Protein AF-A0AAU9WXF8-F1 (afdb_monomer_lite)

Foldseek 3Di:
DDPLPAAEEAEEEECPDDCPVVVVVVVQVVVVVQDDPRHYDYDPPPRYHYDDPVCLVVVLVVVVVQQVDPRYAYEYADDQPDQPCSDPVPQPVSLVRYHYDYDDPDDHPNCVVSDPPPVPCPLCRLPAAAAAEAEEFADPDPCSLVLVVLQLVLLQVPVNRRYDRHDPVRYDHPVVDDLVVVVVVQVVQVVDPRYAYEYEAELDPPPVRGDQQCSQADPVSDHDLRYAYEYADLHDPPNCPVPNHQYLHQHDSVPDDHNCSSDDDRSVVVVCSSSVND

Organism: NCBI:txid46732

Radius of gyration: 24.58 Å; chains: 1; bounding box: 53×33×71 Å

pLDDT: mean 72.05, std 13.89, range [27.05, 90.94]

Structure (mmCIF, N/CA/C/O backbone):
data_AF-A0AAU9WXF8-F1
#
_entry.id   AF-A0AAU9WXF8-F1
#
loop_
_atom_site.group_PDB
_atom_site.id
_atom_site.type_symbol
_atom_site.label_atom_id
_atom_site.label_alt_id
_atom_site.label_comp_id
_atom_site.label_asym_id
_atom_site.label_entity_id
_atom_site.label_seq_id
_atom_site.pdbx_PDB_ins_code
_atom_site.Cartn_x
_atom_site.Cartn_y
_atom_site.Cartn_z
_atom_site.occupancy
_atom_site.B_iso_or_equiv
_atom_site.auth_seq_id
_atom_site.auth_comp_id
_atom_site.auth_asym_id
_atom_site.auth_atom_id
_atom_site.pdbx_PDB_model_num
ATOM 1 N N . MET A 1 1 ? 13.458 17.485 16.201 1.00 27.05 1 MET A N 1
ATOM 2 C CA . MET A 1 1 ? 13.293 16.183 16.876 1.00 27.05 1 MET A CA 1
ATOM 3 C C . MET A 1 1 ? 11.916 16.184 17.513 1.00 27.05 1 MET A C 1
ATOM 5 O O . MET A 1 1 ? 11.712 16.922 18.465 1.00 27.05 1 MET A O 1
ATOM 9 N N . ALA A 1 2 ? 10.939 15.497 16.921 1.00 28.78 2 ALA A N 1
ATOM 10 C CA . ALA A 1 2 ? 9.640 15.324 17.562 1.00 28.78 2 ALA A CA 1
ATOM 11 C C . ALA A 1 2 ? 9.777 14.138 18.521 1.00 28.78 2 ALA A C 1
ATOM 13 O O . ALA A 1 2 ? 10.151 13.053 18.085 1.00 28.78 2 ALA A O 1
ATOM 14 N N . ASN A 1 3 ? 9.545 14.355 19.815 1.00 32.62 3 ASN A N 1
ATOM 15 C CA . ASN A 1 3 ? 9.405 13.261 20.769 1.00 32.62 3 ASN A CA 1
ATOM 16 C C . ASN A 1 3 ? 8.232 12.389 20.300 1.00 32.62 3 ASN A C 1
ATOM 18 O O . ASN A 1 3 ? 7.080 12.797 20.432 1.00 32.62 3 ASN A O 1
ATOM 22 N N . ASN A 1 4 ? 8.513 11.210 19.740 1.00 44.19 4 ASN A N 1
ATOM 23 C CA . ASN A 1 4 ? 7.513 10.162 19.544 1.00 44.19 4 ASN A CA 1
ATOM 24 C C . ASN A 1 4 ? 7.151 9.608 20.926 1.00 44.19 4 ASN A C 1
ATOM 26 O O . ASN A 1 4 ? 7.648 8.577 21.368 1.00 44.19 4 ASN A O 1
ATOM 30 N N . THR A 1 5 ? 6.340 10.348 21.676 1.00 57.00 5 THR A N 1
ATOM 31 C CA . THR A 1 5 ? 5.855 9.892 22.973 1.00 57.00 5 THR A CA 1
ATOM 32 C C . THR A 1 5 ? 4.750 8.868 22.754 1.00 57.00 5 THR A C 1
ATOM 34 O O . THR A 1 5 ? 3.620 9.215 22.414 1.00 57.00 5 THR A O 1
ATOM 37 N N . VAL A 1 6 ? 5.109 7.596 22.943 1.00 62.34 6 VAL A N 1
ATOM 38 C CA . VAL A 1 6 ? 4.209 6.436 22.932 1.00 62.34 6 VAL A CA 1
ATOM 39 C C . VAL A 1 6 ? 2.960 6.736 23.764 1.00 62.34 6 VAL A C 1
ATOM 41 O O . VAL A 1 6 ? 3.073 7.058 24.951 1.00 62.34 6 VAL A O 1
ATOM 44 N N . LYS A 1 7 ? 1.766 6.609 23.173 1.00 68.31 7 LYS A N 1
ATOM 45 C CA . LYS A 1 7 ? 0.516 6.722 23.933 1.00 68.31 7 LYS A CA 1
ATOM 46 C C . LYS A 1 7 ? 0.236 5.430 24.695 1.00 68.31 7 LYS A C 1
ATOM 48 O O . LYS A 1 7 ? 0.304 4.348 24.112 1.00 68.31 7 LYS A O 1
ATOM 53 N N . ARG A 1 8 ? -0.102 5.523 25.980 1.00 72.38 8 ARG A N 1
ATOM 54 C CA . ARG A 1 8 ? -0.539 4.365 26.782 1.00 72.38 8 ARG A CA 1
ATOM 55 C C . ARG A 1 8 ? -2.055 4.324 26.845 1.00 72.38 8 ARG A C 1
ATOM 57 O O . ARG A 1 8 ? -2.684 5.370 27.001 1.00 72.38 8 ARG A O 1
ATOM 64 N N . VAL A 1 9 ? -2.632 3.137 26.713 1.00 74.62 9 VAL A N 1
ATOM 65 C CA . VAL A 1 9 ? -4.085 2.958 26.617 1.00 74.62 9 VAL A CA 1
ATOM 66 C C . VAL A 1 9 ? -4.581 2.160 27.799 1.00 74.62 9 VAL A C 1
ATOM 68 O O . VAL A 1 9 ? -4.144 1.032 27.964 1.00 74.62 9 VAL A O 1
ATOM 71 N N . LEU A 1 10 ? -5.524 2.728 28.546 1.00 75.94 10 LEU A N 1
ATOM 72 C CA . LEU A 1 10 ? -6.334 2.008 29.523 1.00 75.94 10 LEU A CA 1
ATOM 73 C C . LEU A 1 10 ? -7.661 1.608 28.869 1.00 75.94 10 LEU A C 1
ATOM 75 O O . LEU A 1 10 ? -8.323 2.472 28.293 1.00 75.94 10 LEU A O 1
ATOM 79 N N . ILE A 1 11 ? -8.063 0.345 28.953 1.00 77.56 11 ILE A N 1
ATOM 80 C CA . ILE A 1 11 ? -9.326 -0.159 28.404 1.00 77.56 11 ILE A CA 1
ATOM 81 C C . ILE A 1 11 ? -10.288 -0.428 29.555 1.00 77.56 11 ILE A C 1
ATOM 83 O O . ILE A 1 11 ? -10.024 -1.271 30.403 1.00 77.56 11 ILE A O 1
ATOM 87 N N . LEU A 1 12 ? -11.416 0.278 29.574 1.00 76.69 12 LEU A N 1
ATOM 88 C CA . LEU A 1 12 ? -12.504 0.048 30.521 1.00 76.69 12 LEU A CA 1
ATOM 89 C C . LEU A 1 12 ? -13.638 -0.677 29.809 1.00 76.69 12 LEU A C 1
ATOM 91 O O . LEU A 1 12 ? -14.182 -0.137 28.849 1.00 76.69 12 LEU A O 1
ATOM 95 N N . TYR A 1 13 ? -14.043 -1.846 30.288 1.00 76.94 13 TYR A N 1
ATOM 96 C CA . TYR A 1 13 ? -15.141 -2.606 29.689 1.00 76.94 13 TYR A CA 1
ATOM 97 C C . TYR A 1 13 ? -16.110 -3.113 30.749 1.00 76.94 13 TYR A C 1
ATOM 99 O O . TYR A 1 13 ? -15.749 -3.233 31.909 1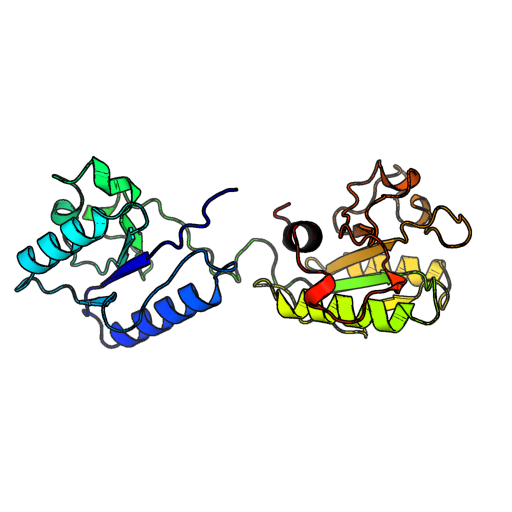.00 76.94 13 TYR A O 1
ATOM 107 N N . ASN A 1 14 ? -17.351 -3.413 30.370 1.00 72.44 14 ASN A N 1
ATOM 108 C CA . ASN A 1 14 ? -18.322 -4.015 31.283 1.00 72.44 14 ASN A CA 1
ATOM 109 C C . ASN A 1 14 ? -18.692 -5.427 30.788 1.00 72.44 14 ASN A C 1
ATOM 111 O O . ASN A 1 14 ? -19.129 -5.544 29.640 1.00 72.44 14 ASN A O 1
ATOM 115 N N . PRO A 1 15 ? -18.556 -6.466 31.634 1.00 63.94 15 PRO A N 1
ATOM 116 C CA . PRO A 1 15 ? -18.496 -7.894 31.272 1.00 63.94 15 PRO A CA 1
ATOM 117 C C . PRO A 1 15 ? -19.822 -8.526 30.794 1.00 63.94 15 PRO A C 1
ATOM 119 O O . PRO A 1 15 ? -19.926 -9.744 30.693 1.00 63.94 15 PRO A O 1
ATOM 122 N N . LYS A 1 16 ? -20.881 -7.740 30.573 1.00 58.53 16 LYS A N 1
ATOM 123 C CA . LYS A 1 16 ? -22.277 -8.223 30.529 1.00 58.53 16 LYS A CA 1
ATOM 124 C C . LYS A 1 16 ? -22.778 -8.864 29.218 1.00 58.53 16 LYS A C 1
ATOM 126 O O . LYS A 1 16 ? -23.993 -8.914 29.009 1.00 58.53 16 LYS A O 1
ATOM 131 N N . PRO A 1 17 ? -21.920 -9.360 28.321 1.00 54.25 17 PRO A N 1
ATOM 132 C CA . PRO A 1 17 ? -22.210 -10.722 27.833 1.00 54.25 17 PRO A CA 1
ATOM 133 C C . PRO A 1 17 ? -21.123 -11.769 28.129 1.00 54.25 17 PRO A C 1
ATOM 135 O O . PRO A 1 17 ? -19.933 -11.457 28.210 1.00 54.25 17 PRO A O 1
ATOM 138 N N . GLU A 1 18 ? -21.546 -13.040 28.202 1.00 54.66 18 GLU A N 1
ATOM 139 C CA . GLU A 1 18 ? -20.664 -14.195 27.977 1.00 54.66 18 GLU A CA 1
ATOM 140 C C . GLU A 1 18 ? -19.826 -13.887 26.721 1.00 54.66 18 GLU A C 1
ATOM 142 O O . GLU A 1 18 ? -20.383 -13.426 25.724 1.00 54.66 18 GLU A O 1
ATOM 147 N N . HIS A 1 19 ? -18.501 -14.041 26.791 1.00 58.62 19 HIS A N 1
ATOM 148 C CA . HIS A 1 19 ? -17.513 -13.642 25.765 1.00 58.62 19 HIS A CA 1
ATOM 149 C C . HIS A 1 19 ? -17.016 -12.185 25.773 1.00 58.62 19 HIS A C 1
ATOM 151 O O . HIS A 1 19 ? -16.263 -11.809 24.877 1.00 58.62 19 HIS A O 1
ATOM 157 N N . THR A 1 20 ? -17.351 -11.343 26.761 1.00 63.53 20 THR A N 1
ATOM 158 C CA . THR A 1 20 ? -16.785 -9.975 26.789 1.00 63.53 20 THR A CA 1
ATOM 159 C C . THR A 1 20 ? -15.264 -9.973 26.945 1.00 63.53 20 THR A C 1
ATOM 161 O O . THR A 1 20 ? -14.608 -9.193 26.264 1.00 63.53 20 THR A O 1
ATOM 164 N N . SER A 1 21 ? -14.702 -10.860 27.776 1.00 64.19 21 SER A N 1
ATOM 165 C CA . SER A 1 21 ? -13.242 -11.000 27.911 1.00 64.19 21 SER A CA 1
ATOM 166 C C . SER A 1 21 ? -12.604 -11.345 26.566 1.00 64.19 21 SER A C 1
ATOM 168 O O . SER A 1 21 ? -11.741 -10.608 26.106 1.00 64.19 21 SER A O 1
ATOM 170 N N . ASP A 1 22 ? -13.133 -12.359 25.869 1.00 66.50 22 ASP A N 1
ATOM 171 C CA . ASP A 1 22 ? -12.644 -12.760 24.546 1.00 66.50 22 ASP A CA 1
ATOM 172 C C . ASP A 1 22 ? -12.699 -11.590 23.550 1.00 66.50 22 ASP A C 1
ATOM 174 O O . ASP A 1 22 ? -11.755 -11.356 22.801 1.00 66.50 22 ASP A O 1
ATOM 178 N N . ILE A 1 23 ? -13.790 -10.815 23.532 1.00 68.19 23 ILE A N 1
ATOM 179 C CA . ILE A 1 23 ? -13.933 -9.649 22.644 1.00 68.19 23 ILE A CA 1
ATOM 180 C C . ILE A 1 23 ? -12.882 -8.579 22.958 1.00 68.19 23 ILE A C 1
ATOM 182 O O . ILE A 1 23 ? -12.342 -7.967 22.034 1.00 68.19 23 ILE A O 1
ATOM 186 N N . ILE A 1 24 ? -12.603 -8.338 24.239 1.00 72.94 24 ILE A N 1
ATOM 187 C CA . ILE A 1 24 ? -11.599 -7.367 24.675 1.00 72.94 24 ILE A CA 1
ATOM 188 C C . ILE A 1 24 ? -10.195 -7.848 24.322 1.00 72.94 24 ILE A C 1
ATOM 190 O O . ILE A 1 24 ? -9.431 -7.054 23.781 1.00 72.94 24 ILE A O 1
ATOM 194 N N . ASP A 1 25 ? -9.889 -9.131 24.499 1.00 70.00 25 ASP A N 1
ATOM 195 C CA . ASP A 1 25 ? -8.603 -9.717 24.111 1.00 70.00 25 ASP A CA 1
ATOM 196 C C . ASP A 1 25 ? -8.369 -9.581 22.600 1.00 70.00 25 ASP A C 1
ATOM 198 O O . ASP A 1 25 ? -7.362 -9.017 22.167 1.00 70.00 25 ASP A O 1
ATOM 202 N N . HIS A 1 26 ? -9.357 -9.949 21.778 1.00 70.31 26 HIS A N 1
ATOM 203 C CA . HIS A 1 26 ? -9.281 -9.768 20.325 1.00 70.31 26 HIS A CA 1
ATOM 204 C C . HIS A 1 26 ? -9.183 -8.287 19.921 1.00 70.31 26 HIS A C 1
ATOM 206 O O . HIS A 1 26 ? -8.539 -7.948 18.924 1.00 70.31 26 HIS A O 1
ATOM 212 N N . PHE A 1 27 ? -9.822 -7.380 20.665 1.00 72.69 27 PHE A N 1
ATOM 213 C CA . PHE A 1 27 ? -9.716 -5.941 20.431 1.00 72.69 27 PHE A CA 1
ATOM 214 C C . PHE A 1 27 ? -8.323 -5.406 20.788 1.00 72.69 27 PHE A C 1
ATOM 216 O O . PHE A 1 27 ? -7.763 -4.618 20.021 1.00 72.69 27 PHE A O 1
ATOM 223 N N . CYS A 1 28 ? -7.740 -5.856 21.898 1.00 71.69 28 CYS A N 1
ATOM 224 C CA . CYS A 1 28 ? -6.363 -5.568 22.291 1.00 71.69 28 CYS A CA 1
ATOM 225 C C . CYS A 1 28 ? -5.378 -6.063 21.231 1.00 71.69 28 CYS A C 1
ATOM 227 O O . CYS A 1 28 ? -4.514 -5.298 20.797 1.00 71.69 28 CYS A O 1
ATOM 229 N N . ASP A 1 29 ? -5.550 -7.293 20.748 1.00 69.75 29 ASP A N 1
ATOM 230 C CA . ASP A 1 29 ? -4.749 -7.867 19.667 1.00 69.75 29 ASP A CA 1
ATOM 231 C C . ASP A 1 29 ? -4.881 -7.061 18.376 1.00 69.75 29 ASP A C 1
ATOM 233 O O . ASP A 1 29 ? -3.877 -6.732 17.744 1.00 69.75 29 ASP A O 1
ATOM 237 N N . ALA A 1 30 ? -6.097 -6.652 18.009 1.00 68.44 30 ALA A N 1
ATOM 238 C CA . ALA A 1 30 ? -6.329 -5.811 16.839 1.00 68.44 30 ALA A CA 1
ATOM 239 C C . ALA A 1 30 ? -5.680 -4.424 16.981 1.00 68.44 30 ALA A C 1
ATOM 241 O O . ALA A 1 30 ? -5.069 -3.930 16.031 1.00 68.44 30 ALA A O 1
ATOM 242 N N . LEU A 1 31 ? -5.765 -3.799 18.161 1.00 68.88 31 LEU A N 1
ATOM 243 C CA . LEU A 1 31 ? -5.077 -2.540 18.458 1.00 68.88 31 LEU A CA 1
ATOM 244 C C . LEU A 1 31 ? -3.557 -2.700 18.432 1.00 68.88 31 LEU A C 1
ATOM 246 O O . LEU A 1 31 ? -2.863 -1.775 18.016 1.00 68.88 31 LEU A O 1
ATOM 250 N N . ASN A 1 32 ? -3.042 -3.851 18.865 1.00 65.69 32 ASN A N 1
ATOM 251 C CA . ASN A 1 32 ? -1.626 -4.201 18.829 1.00 65.69 32 ASN A CA 1
ATOM 252 C C . ASN A 1 32 ? -1.122 -4.470 17.406 1.00 65.69 32 ASN A C 1
ATOM 254 O O . ASN A 1 32 ? -0.039 -4.001 17.060 1.00 65.69 32 ASN A O 1
ATOM 258 N N . ALA A 1 33 ? -1.925 -5.129 16.572 1.00 62.44 33 ALA A N 1
ATOM 259 C CA . ALA A 1 33 ? -1.610 -5.448 15.183 1.00 62.44 33 ALA A CA 1
ATOM 260 C C . ALA A 1 33 ? -1.749 -4.246 14.232 1.00 62.44 33 ALA A C 1
ATOM 262 O O . ALA A 1 33 ? -1.031 -4.155 13.242 1.00 62.44 33 ALA A O 1
ATOM 263 N N . ALA A 1 34 ? -2.652 -3.302 14.516 1.00 58.38 34 ALA A N 1
ATOM 264 C CA . ALA A 1 34 ? -2.919 -2.146 13.653 1.00 58.38 34 ALA A CA 1
ATOM 265 C C . ALA A 1 34 ? -1.916 -0.983 13.812 1.00 58.38 34 ALA A C 1
ATOM 267 O O . ALA A 1 34 ? -2.136 0.095 13.251 1.00 58.38 34 ALA A O 1
ATOM 268 N N . LYS A 1 35 ? -0.844 -1.153 14.593 1.00 58.66 35 LYS A N 1
ATOM 269 C CA . LYS A 1 35 ? 0.0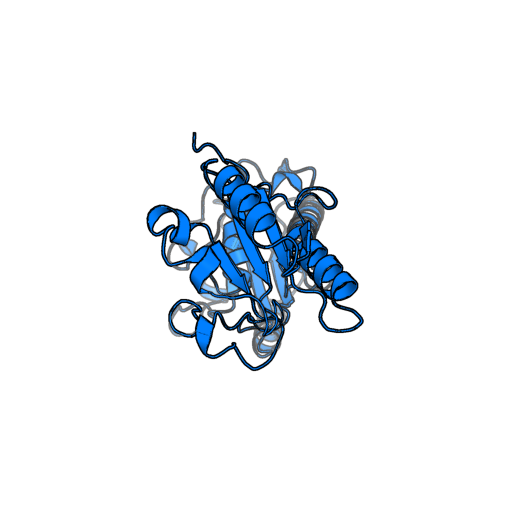75 -0.062 14.944 1.00 58.66 35 LYS A CA 1
ATOM 270 C C . LYS A 1 35 ? 1.002 0.308 13.779 1.00 58.66 35 LYS A C 1
ATOM 272 O O . LYS A 1 35 ? 1.774 -0.541 13.344 1.00 58.66 35 LYS A O 1
ATOM 277 N N . PRO A 1 36 ? 1.055 1.584 13.354 1.00 45.25 36 PRO A N 1
ATOM 278 C CA . PRO A 1 36 ? 2.304 2.144 12.855 1.00 45.25 36 PRO A CA 1
ATOM 279 C C . PRO A 1 36 ? 3.297 2.212 14.029 1.00 45.25 36 PRO A C 1
ATOM 281 O O . PRO A 1 36 ? 2.890 2.524 15.154 1.00 45.25 36 PRO A O 1
ATOM 284 N N . TYR A 1 37 ? 4.565 1.873 13.779 1.00 40.78 37 TYR A N 1
ATOM 285 C CA . TYR A 1 37 ? 5.639 1.755 14.777 1.00 40.78 37 TYR A CA 1
ATOM 286 C C . TYR A 1 37 ? 5.522 2.762 15.948 1.00 40.78 37 TYR A C 1
ATOM 288 O O . TYR A 1 37 ? 5.353 3.964 15.750 1.00 40.78 37 TYR A O 1
ATOM 296 N N . GLU A 1 38 ? 5.592 2.239 17.181 1.00 48.06 38 GLU A N 1
ATOM 297 C CA . GLU A 1 38 ? 5.743 2.975 18.456 1.00 48.06 38 GLU A CA 1
ATOM 298 C C . GLU A 1 38 ? 4.638 3.974 18.869 1.00 48.06 38 GLU A C 1
ATOM 300 O O . GLU A 1 38 ? 4.772 4.664 19.877 1.00 48.06 38 GLU A O 1
ATOM 305 N N . CYS A 1 39 ? 3.497 4.044 18.180 1.00 51.28 39 CYS A N 1
ATOM 306 C CA . CYS A 1 39 ? 2.498 5.081 18.486 1.00 51.28 39 CYS A CA 1
ATOM 307 C C . CYS A 1 39 ? 1.627 4.792 19.725 1.00 51.28 39 CYS A C 1
ATOM 309 O O . CYS A 1 39 ? 1.154 5.724 20.381 1.00 51.28 39 CYS A O 1
ATOM 311 N N . VAL A 1 40 ? 1.377 3.515 20.042 1.00 56.34 40 VAL A N 1
ATOM 312 C CA . VAL A 1 40 ? 0.422 3.094 21.082 1.00 56.34 40 VAL A CA 1
ATOM 313 C C . VAL A 1 40 ? 0.926 1.824 21.788 1.00 56.34 40 VAL A C 1
ATOM 315 O O . VAL A 1 40 ? 1.387 0.901 21.122 1.00 56.34 40 VAL A O 1
ATOM 318 N N . LYS A 1 41 ? 0.824 1.718 23.118 1.00 59.66 41 LYS A N 1
ATOM 319 C CA . LYS A 1 41 ? 1.059 0.471 23.877 1.00 59.66 41 LYS A CA 1
ATOM 320 C C . LYS A 1 41 ? -0.173 0.144 24.726 1.00 59.66 41 LYS A C 1
ATOM 322 O O . LYS A 1 41 ? -0.598 0.976 25.521 1.00 59.66 41 LYS A O 1
ATOM 327 N N . VAL A 1 42 ? -0.717 -1.056 24.525 1.00 60.47 42 VAL A N 1
ATOM 328 C CA . VAL A 1 42 ? -1.726 -1.686 25.387 1.00 60.47 42 VAL A CA 1
ATOM 329 C C . VAL A 1 42 ? -0.962 -2.766 26.153 1.00 60.47 42 VAL A C 1
ATOM 331 O O . VAL A 1 42 ? -0.414 -3.664 25.510 1.00 60.47 42 VAL A O 1
ATOM 334 N N . SER A 1 43 ? -0.788 -2.623 27.470 1.00 56.97 43 SER A N 1
ATOM 335 C CA . SER A 1 43 ? -0.179 -3.672 28.299 1.00 56.97 43 SER A CA 1
ATOM 336 C C . SER A 1 43 ? -1.286 -4.606 28.802 1.00 56.97 43 SER A C 1
ATOM 338 O O . SER A 1 43 ? -2.279 -4.100 29.316 1.00 56.97 43 SER A O 1
ATOM 340 N N . PRO A 1 44 ? -1.159 -5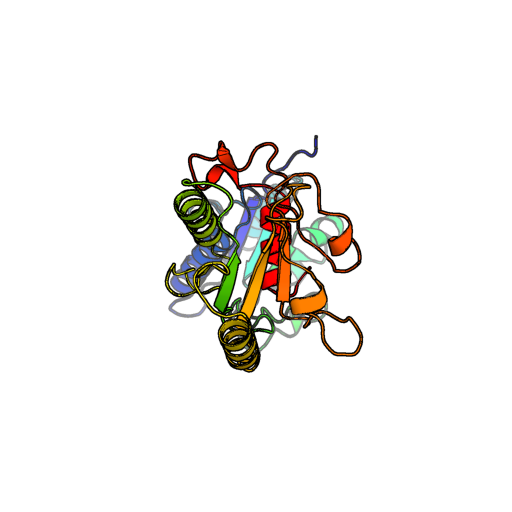.934 28.649 1.00 52.91 44 PRO A N 1
ATOM 341 C CA . PRO A 1 44 ? -2.299 -6.841 28.799 1.00 52.91 44 PRO A CA 1
ATOM 342 C C . PRO A 1 44 ? -2.856 -6.971 30.228 1.00 52.91 44 PRO A C 1
ATOM 344 O O . PRO A 1 44 ? -4.051 -7.200 30.358 1.00 52.91 44 PRO A O 1
ATOM 347 N N . ASP A 1 45 ? -2.063 -6.746 31.282 1.00 54.31 45 ASP A N 1
ATOM 348 C CA . ASP A 1 45 ? -2.498 -7.136 32.638 1.00 54.31 45 ASP A CA 1
ATOM 349 C C . ASP A 1 45 ? -2.906 -5.964 33.555 1.00 54.31 45 ASP A C 1
ATOM 351 O O . ASP A 1 45 ? -3.865 -6.076 34.314 1.00 54.31 45 ASP A O 1
ATOM 355 N N . ASP A 1 46 ? -2.235 -4.809 33.467 1.00 59.31 46 ASP A N 1
ATOM 356 C CA . ASP A 1 46 ? -2.502 -3.652 34.347 1.00 59.31 46 ASP A CA 1
ATOM 357 C C . ASP A 1 46 ? -3.353 -2.555 33.691 1.00 59.31 46 ASP A C 1
ATOM 359 O O . ASP A 1 46 ? -3.860 -1.662 34.380 1.00 59.31 46 ASP A O 1
ATOM 363 N N . ASP A 1 47 ? -3.516 -2.600 32.366 1.00 71.31 47 ASP A N 1
ATOM 364 C CA . ASP A 1 47 ? -4.175 -1.531 31.616 1.00 71.31 47 ASP A CA 1
ATOM 365 C C . ASP A 1 47 ? -5.605 -1.895 31.173 1.00 71.31 47 ASP A C 1
ATOM 367 O O . ASP A 1 47 ? -6.269 -1.102 30.504 1.00 71.31 47 ASP A O 1
ATOM 371 N N . ILE A 1 48 ? -6.110 -3.068 31.559 1.00 74.56 48 ILE A N 1
ATOM 372 C CA . ILE A 1 48 ? -7.485 -3.502 31.298 1.00 74.56 48 ILE A CA 1
ATOM 373 C C . ILE A 1 48 ? -8.252 -3.500 32.624 1.00 74.56 48 ILE A C 1
ATOM 375 O O . ILE A 1 48 ? -7.837 -4.110 33.605 1.00 74.56 48 ILE A O 1
ATOM 379 N N . VAL A 1 49 ? -9.369 -2.777 32.669 1.00 78.56 49 VAL A N 1
ATOM 380 C CA . VAL A 1 49 ? -10.188 -2.602 33.871 1.00 78.56 49 VAL A CA 1
ATOM 381 C C . VAL A 1 49 ? -11.611 -3.052 33.582 1.00 78.56 49 VAL A C 1
ATOM 383 O O . VAL A 1 49 ? -12.269 -2.560 32.663 1.00 78.56 49 VAL A O 1
ATOM 386 N N . GLU A 1 50 ? -12.093 -3.975 34.403 1.00 79.56 50 GLU A N 1
ATOM 387 C CA . GLU A 1 50 ? -13.486 -4.393 34.402 1.00 79.56 50 GLU A CA 1
ATOM 388 C C . GLU A 1 50 ? -14.329 -3.385 35.194 1.00 79.56 50 GLU A C 1
ATOM 390 O O . GLU A 1 50 ? -14.012 -3.015 36.323 1.00 79.56 50 GLU A O 1
ATOM 395 N N . PHE A 1 51 ? -15.411 -2.906 34.590 1.00 78.12 51 PHE A N 1
ATOM 396 C CA . PHE A 1 51 ? -16.343 -2.000 35.234 1.00 78.12 51 PHE A CA 1
ATOM 397 C C . PHE A 1 51 ? -17.328 -2.774 36.106 1.00 78.12 51 PHE A C 1
ATOM 399 O O . PHE A 1 51 ? -18.211 -3.474 35.601 1.00 78.12 51 PHE A O 1
ATOM 406 N N . SER A 1 52 ? -17.231 -2.542 37.412 1.00 78.69 52 SER A N 1
ATOM 407 C CA . SER A 1 52 ? -18.175 -3.009 38.420 1.00 78.69 52 SER A CA 1
ATOM 408 C C . SER A 1 52 ? -18.830 -1.815 39.113 1.00 78.69 52 SER A C 1
ATOM 410 O O . SER A 1 52 ? -18.140 -0.908 39.575 1.00 78.69 52 SER A O 1
ATOM 412 N N . GLU A 1 53 ? -20.162 -1.821 39.237 1.00 78.06 53 GLU A N 1
ATOM 413 C CA . GLU A 1 53 ? -20.888 -0.791 40.006 1.00 78.06 53 GLU A CA 1
ATOM 414 C C . GLU A 1 53 ? -20.420 -0.739 41.469 1.00 78.06 53 GLU A C 1
ATOM 416 O O . GLU A 1 53 ? -20.390 0.333 42.069 1.00 78.06 53 GLU A O 1
ATOM 421 N N . ASN A 1 54 ? -19.984 -1.874 42.027 1.00 82.44 54 ASN A N 1
ATOM 422 C CA . ASN A 1 54 ? -19.487 -1.952 43.401 1.00 82.44 54 ASN A CA 1
ATOM 423 C C . ASN A 1 54 ? -18.134 -1.242 43.583 1.00 82.44 54 ASN A C 1
ATOM 425 O O . ASN A 1 54 ? -17.814 -0.813 44.686 1.00 82.44 54 ASN A O 1
ATOM 429 N N . GLU A 1 55 ? -17.351 -1.100 42.510 1.00 81.94 55 GLU A N 1
ATOM 430 C CA . GLU A 1 55 ? -16.013 -0.488 42.522 1.00 81.94 55 GLU A CA 1
ATOM 431 C C . GLU A 1 55 ? -15.979 0.845 41.762 1.00 81.94 55 GLU A C 1
ATOM 433 O O . GLU A 1 55 ? -14.913 1.390 41.472 1.00 81.94 55 GLU A O 1
ATOM 438 N N . ARG A 1 56 ? -17.155 1.398 41.449 1.00 79.44 56 ARG A N 1
ATOM 439 C CA . ARG A 1 56 ? -17.332 2.561 40.577 1.00 79.44 56 ARG A CA 1
ATOM 440 C C . ARG A 1 56 ? -16.467 3.759 40.967 1.00 79.44 56 ARG A C 1
ATOM 442 O O . ARG A 1 56 ? -15.835 4.347 40.096 1.00 79.44 56 ARG A O 1
ATOM 449 N N . GLU A 1 57 ? -16.395 4.105 42.251 1.00 81.56 57 GLU A N 1
ATOM 450 C CA . GLU A 1 57 ? -15.576 5.233 42.731 1.00 81.56 57 GLU A CA 1
ATOM 451 C C . GLU A 1 57 ? -14.066 4.938 42.688 1.00 81.56 57 GLU A C 1
ATOM 453 O O . GLU A 1 57 ? -13.278 5.801 42.305 1.00 81.56 57 GLU A O 1
ATOM 458 N N . ALA A 1 58 ? -13.645 3.701 42.966 1.00 82.81 58 ALA A N 1
ATOM 459 C CA . ALA A 1 58 ? -12.238 3.307 42.861 1.00 82.81 58 ALA A CA 1
ATOM 460 C C . ALA A 1 58 ? -11.754 3.311 41.400 1.00 82.81 58 ALA A C 1
ATOM 462 O O . ALA A 1 58 ? -10.664 3.798 41.088 1.00 82.81 58 ALA A O 1
ATOM 463 N N . ILE A 1 59 ? -12.594 2.825 40.481 1.00 81.19 59 ILE A N 1
ATOM 464 C CA . ILE A 1 59 ? -12.355 2.886 39.035 1.00 81.19 59 ILE A CA 1
ATOM 465 C C . ILE A 1 59 ? -12.283 4.342 38.578 1.00 81.19 59 ILE A C 1
ATOM 467 O O . ILE A 1 59 ? -11.420 4.685 37.761 1.00 81.19 59 ILE A O 1
ATOM 471 N N . LYS A 1 60 ? -13.145 5.206 39.137 1.00 78.31 60 LYS A N 1
ATOM 472 C CA . LYS A 1 60 ? -13.108 6.640 38.864 1.00 78.31 60 LYS A CA 1
ATOM 473 C C . LYS A 1 60 ? -11.757 7.248 39.217 1.00 78.31 60 LYS A C 1
ATOM 475 O O . LYS A 1 60 ? -11.065 7.785 38.357 1.00 78.31 60 LYS A O 1
ATOM 480 N N . GLU A 1 61 ? -11.334 7.103 40.465 1.00 81.62 61 GLU A N 1
ATOM 481 C CA . GLU A 1 61 ? -10.051 7.641 40.918 1.00 81.62 61 GLU A CA 1
ATOM 482 C C . GLU A 1 61 ? -8.862 7.101 40.115 1.00 81.62 61 GLU A C 1
ATOM 484 O O . GLU A 1 61 ? -7.939 7.854 39.785 1.00 81.62 61 GLU A O 1
ATOM 489 N N . ARG A 1 62 ? -8.885 5.810 39.760 1.00 81.19 62 ARG A N 1
ATOM 490 C CA . ARG A 1 62 ? -7.837 5.181 38.948 1.00 81.19 62 ARG A CA 1
ATOM 491 C C . ARG A 1 62 ? -7.709 5.844 37.579 1.00 81.19 62 ARG A C 1
ATOM 493 O O . ARG A 1 62 ? -6.586 6.127 37.161 1.00 81.19 62 ARG A O 1
ATOM 500 N N . PHE A 1 63 ? -8.816 6.121 36.886 1.00 78.06 63 PHE A N 1
ATOM 501 C CA . PHE A 1 63 ? -8.732 6.762 35.571 1.00 78.06 63 PHE A CA 1
ATOM 502 C C . PHE A 1 63 ? -8.272 8.217 35.677 1.00 78.06 63 PHE A C 1
ATOM 504 O O . PHE A 1 63 ? -7.531 8.674 34.808 1.00 78.06 63 PHE A O 1
ATOM 511 N N . VAL A 1 64 ? -8.686 8.947 36.721 1.00 78.69 64 VAL A N 1
ATOM 512 C CA . VAL A 1 64 ? -8.270 10.345 36.904 1.00 78.69 64 VAL A CA 1
ATOM 513 C C . VAL A 1 64 ? -6.756 10.403 37.048 1.00 78.69 64 VAL A C 1
ATOM 515 O O . VAL A 1 64 ? -6.099 11.093 36.270 1.00 78.69 64 VAL A O 1
ATOM 518 N N . LYS A 1 65 ? -6.198 9.574 37.939 1.00 81.81 65 LYS A N 1
ATOM 519 C CA . LYS A 1 65 ? -4.745 9.425 38.114 1.00 81.81 65 LYS A CA 1
ATOM 520 C C . LYS A 1 65 ? -4.049 8.978 36.828 1.00 81.81 65 LYS A C 1
ATOM 522 O O . LYS A 1 65 ? -2.971 9.464 36.501 1.00 81.81 65 LYS A O 1
ATOM 527 N N . TRP A 1 66 ? -4.660 8.075 36.059 1.00 82.50 66 TRP A N 1
ATOM 528 C CA . TRP A 1 66 ? -4.117 7.651 34.768 1.00 82.50 66 TRP A CA 1
ATOM 529 C C . TRP A 1 66 ? -4.036 8.803 33.759 1.00 82.50 66 TRP A C 1
ATOM 531 O O . TRP A 1 66 ? -3.049 8.919 33.035 1.00 82.50 66 TRP A O 1
ATOM 541 N N . LEU A 1 67 ? -5.056 9.659 33.704 1.00 77.69 67 LEU A N 1
ATOM 542 C CA . LEU A 1 67 ? -5.185 10.738 32.724 1.00 77.69 67 LEU A CA 1
ATOM 543 C C . LEU A 1 67 ? -4.394 12.010 33.069 1.00 77.69 67 LEU A C 1
ATOM 545 O O . LEU A 1 67 ? -4.197 12.852 32.181 1.00 77.69 67 LEU A O 1
ATOM 549 N N . GLU A 1 68 ? -3.894 12.138 34.301 1.00 79.38 68 GLU A N 1
ATOM 550 C CA . GLU A 1 68 ? -2.922 13.172 34.693 1.00 79.38 68 GLU A CA 1
ATOM 551 C C . GLU A 1 68 ? -1.645 13.096 33.842 1.00 79.38 68 GLU A C 1
ATOM 553 O O . GLU A 1 68 ? -1.040 14.119 33.513 1.00 79.38 68 GLU A O 1
ATOM 558 N N . PHE A 1 69 ? -1.274 11.898 33.380 1.00 77.88 69 PHE A N 1
ATOM 559 C CA . PHE A 1 69 ? -0.140 11.727 32.481 1.00 77.88 69 PHE A CA 1
ATOM 560 C C . PHE A 1 69 ? -0.478 12.212 31.053 1.00 77.88 69 PHE A C 1
ATOM 562 O O . PHE A 1 69 ? -1.519 11.867 30.480 1.00 77.88 69 PHE A O 1
ATOM 569 N N . PRO A 1 70 ? 0.397 13.007 30.409 1.00 70.25 70 PRO A N 1
ATOM 570 C CA . PRO A 1 70 ? 0.092 13.669 29.136 1.00 70.25 70 PRO A CA 1
ATOM 571 C C . PRO A 1 70 ? -0.142 12.703 27.964 1.00 70.25 70 PRO A C 1
ATOM 573 O O . PRO A 1 70 ? -0.952 13.005 27.091 1.00 70.25 70 PRO A O 1
ATOM 576 N N . ASN A 1 71 ? 0.504 11.535 27.971 1.00 74.38 71 ASN A N 1
ATOM 577 C CA . ASN A 1 71 ? 0.445 10.555 26.877 1.00 74.38 71 ASN A CA 1
ATOM 578 C C . ASN A 1 71 ? -0.543 9.410 27.126 1.00 74.38 71 ASN A C 1
ATOM 580 O O . ASN A 1 71 ? -0.654 8.494 26.311 1.00 74.38 71 ASN A O 1
ATOM 584 N N . ASN A 1 72 ? -1.250 9.446 28.247 1.00 77.62 72 ASN A N 1
ATOM 585 C CA . ASN A 1 72 ? -2.194 8.413 28.616 1.00 77.62 72 ASN A CA 1
ATOM 586 C C . ASN A 1 72 ? -3.571 8.730 28.034 1.00 77.62 72 ASN A C 1
ATOM 588 O O . ASN A 1 72 ? -4.035 9.870 28.078 1.00 77.62 72 ASN A O 1
ATOM 592 N N . ILE A 1 73 ? -4.219 7.711 27.485 1.00 78.62 73 ILE A N 1
ATOM 593 C CA . ILE A 1 73 ? -5.594 7.772 26.996 1.00 78.62 73 ILE A CA 1
ATOM 594 C C . ILE A 1 73 ? -6.410 6.641 27.614 1.00 78.62 73 ILE A C 1
ATOM 596 O O . ILE A 1 73 ? -5.856 5.635 28.065 1.00 78.62 73 ILE A O 1
ATOM 600 N N . VAL A 1 74 ? -7.728 6.811 27.626 1.00 76.81 74 VAL A N 1
ATOM 601 C CA . VAL A 1 74 ? -8.681 5.803 28.098 1.00 76.81 74 VAL A CA 1
ATOM 602 C C . VAL A 1 74 ? -9.619 5.460 26.952 1.00 76.81 74 VAL A C 1
ATOM 604 O O . VAL A 1 74 ? -10.227 6.350 26.361 1.00 76.81 74 VAL A O 1
ATOM 607 N N . VAL A 1 75 ? -9.750 4.177 26.643 1.00 77.69 75 VAL A N 1
ATOM 608 C CA . VAL A 1 75 ? -10.776 3.641 25.754 1.00 77.69 75 VAL A CA 1
ATOM 609 C C . VAL A 1 75 ? -11.876 3.055 26.625 1.00 77.69 75 VAL A C 1
ATOM 611 O O . VAL A 1 75 ? -11.636 2.142 27.408 1.00 77.69 75 VAL A O 1
ATOM 614 N N . VAL A 1 76 ? -13.087 3.588 26.502 1.00 75.38 76 VAL A N 1
ATOM 615 C CA . VAL A 1 76 ? -14.254 3.083 27.232 1.00 75.38 76 VAL A CA 1
ATOM 616 C C . VAL A 1 76 ? -15.060 2.217 26.284 1.00 75.38 76 VAL A C 1
ATOM 618 O O . VAL A 1 76 ? -15.738 2.724 25.394 1.00 75.38 76 VAL A O 1
ATOM 621 N N . CYS A 1 77 ? -14.985 0.909 26.468 1.00 74.31 77 CYS A N 1
ATOM 622 C CA . CYS A 1 77 ? -15.779 -0.088 25.774 1.00 74.31 77 CYS A CA 1
ATOM 623 C C . CYS A 1 77 ? -17.205 -0.086 26.342 1.00 74.31 77 CYS A C 1
ATOM 625 O O . CYS A 1 77 ? -17.533 -0.779 27.305 1.00 74.31 77 CYS A O 1
ATOM 627 N N . ILE A 1 78 ? -18.060 0.741 25.746 1.00 67.06 78 ILE A N 1
ATOM 628 C CA . ILE A 1 78 ? -19.452 0.923 26.133 1.00 67.06 78 ILE A CA 1
ATOM 629 C C . ILE A 1 78 ? -20.248 -0.328 25.747 1.00 67.06 78 ILE A C 1
ATOM 631 O O . ILE A 1 78 ? -20.727 -0.458 24.616 1.00 67.06 78 ILE A O 1
ATOM 635 N N . SER A 1 79 ? -20.461 -1.211 26.720 1.00 58.50 79 SER A N 1
ATOM 636 C CA . SER A 1 79 ? -21.721 -1.946 26.809 1.00 58.50 79 SER A CA 1
ATOM 637 C C . SER A 1 79 ? -22.745 -1.059 27.531 1.00 58.50 79 SER A C 1
ATOM 639 O O . SER A 1 79 ? -22.391 -0.079 28.189 1.00 58.50 79 SER A O 1
ATOM 641 N N . SER A 1 80 ? -24.035 -1.321 27.344 1.00 55.22 80 SER A N 1
ATOM 642 C CA . SER A 1 80 ? -25.169 -0.448 27.700 1.00 55.22 80 SER A CA 1
ATOM 643 C C . SER A 1 80 ? -25.236 0.086 29.144 1.00 55.22 80 SER A C 1
ATOM 645 O O . SER A 1 80 ? -26.102 0.907 29.434 1.00 55.22 80 SER A O 1
ATOM 647 N N . SER A 1 81 ? -24.356 -0.353 30.040 1.00 64.44 81 SER A N 1
ATOM 648 C CA . SER A 1 81 ? -24.410 -0.161 31.490 1.00 64.44 81 SER A CA 1
ATOM 649 C C . SER A 1 81 ? -23.341 0.760 32.092 1.00 64.44 81 SER A C 1
ATOM 651 O O . SER A 1 81 ? -23.396 0.979 33.292 1.00 64.44 81 SER A O 1
ATOM 653 N N . ILE A 1 82 ? -22.400 1.330 31.325 1.00 70.94 82 ILE A N 1
ATOM 654 C CA . ILE A 1 82 ? -21.440 2.314 31.878 1.00 70.94 82 ILE A CA 1
ATOM 655 C C . ILE A 1 82 ? -22.079 3.723 31.894 1.00 70.94 82 ILE A C 1
ATOM 657 O O . ILE A 1 82 ? -22.436 4.229 30.814 1.00 70.94 82 ILE A O 1
ATOM 661 N N . PRO A 1 83 ? -22.236 4.385 33.062 1.00 71.25 83 PRO A N 1
ATOM 662 C CA . PRO A 1 83 ? -22.828 5.720 33.146 1.00 71.25 83 PRO A CA 1
ATOM 663 C C . PRO A 1 83 ? -21.892 6.788 32.564 1.00 71.25 83 PRO A C 1
ATOM 665 O O . PRO A 1 83 ? -20.742 6.924 32.967 1.00 71.25 83 PRO A O 1
ATOM 668 N N . ARG A 1 84 ? -22.391 7.605 31.629 1.00 71.00 84 ARG A N 1
ATOM 669 C CA . ARG A 1 84 ? -21.605 8.678 30.983 1.00 71.00 84 ARG A CA 1
ATOM 670 C C . ARG A 1 84 ? -21.127 9.745 31.968 1.00 71.00 84 ARG A C 1
ATOM 672 O O . ARG A 1 84 ? -20.063 10.339 31.787 1.00 71.00 84 ARG A O 1
ATOM 679 N N . GLU A 1 85 ? -21.957 10.059 32.954 1.00 71.81 85 GLU A N 1
ATOM 680 C CA . GLU A 1 85 ? -21.758 11.212 33.838 1.00 71.81 85 GLU A CA 1
ATOM 681 C C . GLU A 1 85 ? -20.448 11.119 34.622 1.00 71.81 85 GLU A C 1
ATOM 683 O O . GLU A 1 85 ? -19.770 12.129 34.802 1.00 71.81 85 GLU A O 1
ATOM 688 N N . ASP A 1 86 ? -20.048 9.890 34.943 1.00 69.69 86 ASP A N 1
ATOM 689 C CA . ASP A 1 86 ? -18.830 9.536 35.670 1.00 69.69 86 ASP A CA 1
ATOM 690 C C . ASP A 1 86 ? -17.537 9.948 34.967 1.00 69.69 86 ASP A C 1
ATOM 692 O O . ASP A 1 86 ? -16.507 10.111 35.613 1.00 69.69 86 ASP A O 1
ATOM 696 N N . PHE A 1 87 ? -17.595 10.129 33.648 1.00 66.56 87 PHE A N 1
ATOM 697 C CA . PHE A 1 87 ? -16.430 10.399 32.806 1.00 66.56 87 PHE A CA 1
ATOM 698 C C . PHE A 1 87 ? -16.505 11.766 32.119 1.00 66.56 87 PHE A C 1
ATOM 700 O O . PHE A 1 87 ? -15.604 12.133 31.367 1.00 66.56 87 PHE A O 1
ATOM 707 N N . THR A 1 88 ? -17.588 12.525 32.325 1.00 61.72 88 THR A N 1
ATOM 708 C CA . THR A 1 88 ? -17.861 13.730 31.526 1.00 61.72 88 THR A CA 1
ATOM 709 C C . THR A 1 88 ? -18.196 14.975 32.337 1.00 61.72 88 THR A C 1
ATOM 711 O O . THR A 1 88 ? -17.810 16.058 31.888 1.00 61.72 88 THR A O 1
ATOM 714 N N . LYS A 1 89 ? -18.883 14.886 33.486 1.00 54.78 89 LYS A N 1
ATOM 715 C CA . LYS A 1 89 ? -19.385 16.083 34.193 1.00 54.78 89 LYS A CA 1
ATOM 716 C C . LYS A 1 89 ? -18.274 16.916 34.847 1.00 54.78 89 LYS A C 1
ATOM 718 O O . LYS A 1 89 ? -18.237 18.119 34.610 1.00 54.78 89 LYS A O 1
ATOM 723 N N . ASP A 1 90 ? -17.307 16.282 35.509 1.00 55.31 90 ASP A N 1
ATOM 724 C CA . ASP A 1 90 ? -16.290 16.990 36.317 1.00 55.31 90 ASP A CA 1
ATOM 725 C C . ASP A 1 90 ? -14.906 17.081 35.641 1.00 55.31 90 ASP A C 1
ATOM 727 O O . ASP A 1 90 ? -13.936 17.579 36.203 1.00 55.31 90 ASP A O 1
ATOM 731 N N . GLN A 1 91 ? -14.801 16.585 34.406 1.00 57.97 91 GLN A N 1
ATOM 732 C CA . GLN A 1 91 ? -13.536 16.181 33.773 1.00 57.97 91 GLN A CA 1
ATOM 733 C C . GLN A 1 91 ? -13.306 16.874 32.417 1.00 57.97 91 GLN A C 1
ATOM 735 O O . GLN A 1 91 ? -12.732 16.298 31.495 1.00 57.97 91 GLN A O 1
ATOM 740 N N . VAL A 1 92 ? -13.785 18.113 32.244 1.00 53.41 92 VAL A N 1
ATOM 741 C CA . VAL A 1 92 ? -13.820 18.813 30.937 1.00 53.41 92 VAL A CA 1
ATOM 742 C C . VAL A 1 92 ? -12.451 18.864 30.241 1.00 53.41 92 VAL A C 1
ATOM 744 O O . VAL A 1 92 ? -12.383 18.681 29.027 1.00 53.41 92 VAL A O 1
ATOM 747 N N . GLN A 1 93 ? -11.360 19.033 30.996 1.00 53.47 93 GLN A N 1
ATOM 748 C CA . GLN A 1 93 ? -9.992 19.045 30.453 1.00 53.47 93 GLN A CA 1
ATOM 749 C C . GLN A 1 93 ? -9.514 17.665 29.968 1.00 53.47 93 GLN A C 1
ATOM 751 O O . GLN A 1 93 ? -8.662 17.583 29.085 1.00 53.47 93 GLN A O 1
ATOM 756 N N . LEU A 1 94 ? -10.078 16.584 30.511 1.00 56.94 94 LEU A N 1
ATOM 757 C CA . LEU A 1 94 ? -9.685 15.203 30.232 1.00 56.94 94 LEU A CA 1
ATOM 758 C C . LEU A 1 94 ? -10.552 14.538 29.151 1.00 56.94 94 LEU A C 1
ATOM 760 O O . LEU A 1 94 ? -10.176 13.494 28.619 1.00 56.94 94 LEU A O 1
ATOM 764 N N . ARG A 1 95 ? -11.644 15.190 28.718 1.00 61.94 95 ARG A N 1
ATOM 765 C CA . ARG A 1 95 ? -12.522 14.714 27.629 1.00 61.94 95 ARG A CA 1
ATOM 766 C C . ARG A 1 95 ? -11.789 14.449 26.310 1.00 61.94 95 ARG A C 1
ATOM 768 O O . ARG A 1 95 ? -12.202 13.578 25.558 1.00 61.94 95 ARG A O 1
ATOM 775 N N . SER A 1 96 ? -10.697 15.161 26.024 1.00 65.25 96 SER A N 1
ATOM 776 C CA . SER A 1 96 ? -9.891 14.953 24.808 1.00 65.25 96 SER A CA 1
ATOM 777 C C . SER A 1 96 ? -9.055 13.663 24.826 1.00 65.25 96 SER A C 1
ATOM 779 O O . SER A 1 96 ? -8.488 13.291 23.797 1.00 65.25 96 SER A O 1
ATOM 781 N N . LYS A 1 97 ? -8.980 12.980 25.977 1.00 72.31 97 LYS A N 1
ATOM 782 C CA . LYS A 1 97 ? -8.207 11.750 26.193 1.00 72.31 97 LYS A CA 1
ATOM 783 C C . LYS A 1 97 ? -9.081 10.505 26.408 1.00 72.31 97 LYS A C 1
ATOM 785 O O . LYS A 1 97 ? -8.532 9.415 26.566 1.00 72.31 97 LYS A O 1
ATOM 790 N N . ILE A 1 98 ? -10.409 10.654 26.413 1.00 75.25 98 ILE A N 1
ATOM 791 C CA . ILE A 1 98 ? -11.373 9.568 26.640 1.00 75.25 98 ILE A CA 1
ATOM 792 C C . ILE A 1 98 ? -12.067 9.223 25.319 1.00 75.25 98 ILE A C 1
ATOM 794 O O . ILE A 1 98 ? -12.692 10.075 24.690 1.00 75.25 98 ILE A O 1
ATOM 798 N N . PHE A 1 99 ? -11.971 7.959 24.911 1.00 74.12 99 PHE A N 1
ATOM 799 C CA . PHE A 1 99 ? -12.454 7.454 23.629 1.00 74.12 99 PHE A CA 1
ATOM 800 C C . PHE A 1 99 ? -13.527 6.383 23.842 1.00 74.12 99 PHE A C 1
ATOM 802 O O . PHE A 1 99 ? -13.200 5.227 24.114 1.00 74.12 99 PHE A O 1
ATOM 809 N N . PRO A 1 100 ? -14.813 6.737 23.723 1.00 72.81 100 PRO A N 1
ATOM 810 C CA . PRO A 1 100 ? -15.886 5.761 23.809 1.00 72.81 100 PRO A CA 1
ATOM 811 C C . PRO A 1 100 ? -15.952 4.873 22.556 1.00 72.81 100 PRO A C 1
ATOM 813 O O . PRO A 1 100 ? -16.058 5.372 21.435 1.00 72.81 100 PRO A O 1
ATOM 816 N N . VAL A 1 101 ? -15.942 3.555 22.747 1.00 70.88 101 VAL A N 1
ATOM 817 C CA . VAL A 1 101 ? -16.066 2.525 21.706 1.00 70.88 101 VAL A CA 1
ATOM 818 C C . VAL A 1 101 ? -17.245 1.626 22.054 1.00 70.88 101 VAL A C 1
ATOM 820 O O . VAL A 1 101 ? -17.308 1.095 23.152 1.00 70.88 101 VAL A O 1
ATOM 823 N N . CYS A 1 102 ? -18.192 1.438 21.139 1.00 68.94 102 CYS A N 1
ATOM 824 C CA . CYS A 1 102 ? -19.338 0.556 21.360 1.00 68.94 102 CYS A CA 1
ATOM 825 C C . CYS A 1 102 ? -19.226 -0.686 20.472 1.00 68.94 102 CYS A C 1
ATOM 827 O O . CYS A 1 102 ? -19.117 -0.567 19.250 1.00 68.94 102 CYS A O 1
ATOM 829 N N . PHE A 1 103 ? -19.279 -1.871 21.082 1.00 61.59 103 PHE A N 1
ATOM 830 C CA . PHE A 1 103 ? -19.317 -3.148 20.372 1.00 61.59 103 PHE A CA 1
ATOM 831 C C . PHE A 1 103 ? -20.778 -3.539 20.118 1.00 61.59 103 PHE A C 1
ATOM 833 O O . PHE A 1 103 ? -21.390 -4.277 20.884 1.00 61.59 103 PHE A O 1
ATOM 840 N N . GLY A 1 104 ? -21.381 -2.975 19.068 1.00 57.66 104 GLY A N 1
ATOM 841 C CA . GLY A 1 104 ? -22.762 -3.280 18.694 1.00 57.66 104 GLY A CA 1
ATOM 842 C C . GLY A 1 104 ? -23.389 -2.274 17.730 1.00 57.66 104 GLY A C 1
ATOM 843 O O . GLY A 1 104 ? -22.860 -1.194 17.480 1.00 57.66 104 GLY A O 1
ATOM 844 N N . ASN A 1 105 ? -24.565 -2.622 17.198 1.00 52.41 105 ASN A N 1
ATOM 845 C CA . ASN A 1 105 ? -25.276 -1.811 16.197 1.00 52.41 105 ASN A CA 1
ATOM 846 C C . ASN A 1 105 ? -26.042 -0.612 16.788 1.00 52.41 105 ASN A C 1
ATOM 848 O O . ASN A 1 105 ? -26.648 0.157 16.041 1.00 52.41 105 ASN A O 1
ATOM 852 N N . LYS A 1 106 ? -26.071 -0.463 18.118 1.00 58.88 106 LYS A N 1
ATOM 853 C CA . LYS A 1 106 ? -26.808 0.600 18.812 1.00 58.88 106 LYS A CA 1
ATOM 854 C C . LYS A 1 106 ? -25.941 1.218 19.903 1.00 58.88 106 LYS A C 1
ATOM 856 O O . LYS A 1 106 ? -25.618 0.561 20.884 1.00 58.88 106 LYS A O 1
ATOM 861 N N . ILE A 1 107 ? -25.618 2.497 19.732 1.00 64.25 107 ILE A N 1
ATOM 862 C CA . ILE A 1 107 ? -24.965 3.315 20.758 1.00 64.25 107 ILE A CA 1
ATOM 863 C C . ILE A 1 107 ? -26.003 3.617 21.854 1.00 64.25 107 ILE A C 1
ATOM 865 O O . ILE A 1 107 ? -27.113 4.040 21.513 1.00 64.25 107 ILE A O 1
ATOM 869 N N . PRO A 1 108 ? -25.689 3.430 23.148 1.00 66.69 108 PRO A N 1
ATOM 870 C CA . PRO A 1 108 ? -26.614 3.773 24.223 1.00 66.69 108 PRO A CA 1
ATOM 871 C C . PRO A 1 108 ? -26.983 5.258 24.207 1.00 66.69 108 PRO A C 1
ATOM 873 O O . PRO A 1 108 ? -26.125 6.125 24.025 1.00 66.69 108 PRO A O 1
ATOM 876 N N . SER A 1 109 ? -28.268 5.562 24.403 1.00 68.00 109 SER A N 1
ATOM 877 C CA . SER A 1 109 ? -28.806 6.916 24.227 1.00 68.00 109 SER A CA 1
ATOM 878 C C . SER A 1 109 ? -28.147 7.953 25.138 1.00 68.00 109 SER A C 1
ATOM 880 O O . SER A 1 109 ? -27.957 9.099 24.734 1.00 68.00 109 SER A O 1
ATOM 882 N N . HIS A 1 110 ? -27.721 7.547 26.336 1.00 69.31 110 HIS A N 1
ATOM 883 C CA . HIS A 1 110 ? -27.024 8.412 27.285 1.00 69.31 110 HIS A CA 1
ATOM 884 C C . HIS A 1 110 ? -25.618 8.828 26.831 1.00 69.31 110 HIS A C 1
ATOM 886 O O . HIS A 1 110 ? -25.103 9.808 27.359 1.00 69.31 110 HIS A O 1
ATOM 892 N N . TRP A 1 111 ? -25.030 8.161 25.831 1.00 66.25 111 TRP A N 1
ATOM 893 C CA . TRP A 1 111 ? -23.714 8.468 25.246 1.00 66.25 111 TRP A CA 1
ATOM 894 C C . TRP A 1 111 ? -23.768 9.245 23.912 1.00 66.25 111 TRP A C 1
ATOM 896 O O . TRP A 1 111 ? -22.740 9.743 23.452 1.00 66.25 111 TRP A O 1
ATOM 906 N N . LEU A 1 112 ? -24.953 9.413 23.311 1.00 57.97 112 LEU A N 1
ATOM 907 C CA . LEU A 1 112 ? -25.153 10.025 21.983 1.00 57.97 112 LEU A CA 1
ATOM 908 C C . LEU A 1 112 ? -24.476 11.395 21.738 1.00 57.97 112 LEU A C 1
ATOM 910 O O . LEU A 1 112 ? -24.032 11.605 20.612 1.00 57.97 112 LEU A O 1
ATOM 914 N N . PRO A 1 113 ? -24.376 12.332 22.705 1.00 56.97 113 PRO A N 1
ATOM 915 C CA . PRO A 1 113 ? -23.825 13.661 22.411 1.00 56.97 113 PRO A CA 1
ATOM 916 C C . PRO A 1 113 ? -22.305 13.692 22.190 1.00 56.97 113 PRO A C 1
ATOM 918 O O . PRO A 1 113 ? -21.818 14.597 21.520 1.00 56.97 113 PRO A O 1
ATOM 921 N N . ASP A 1 114 ? -21.568 12.715 22.732 1.00 50.56 114 ASP A N 1
ATOM 922 C CA . ASP A 1 114 ? -20.094 12.684 22.703 1.00 50.56 114 ASP A CA 1
ATOM 923 C C . ASP A 1 114 ? -19.540 11.519 21.871 1.00 50.56 114 ASP A C 1
ATOM 925 O O . ASP A 1 114 ? -18.387 11.544 21.432 1.00 50.56 114 ASP A O 1
ATOM 929 N N . VAL A 1 115 ? -20.363 10.503 21.595 1.00 47.97 115 VAL A N 1
ATOM 930 C CA . VAL A 1 115 ? -20.014 9.455 20.641 1.00 47.97 115 VAL A CA 1
ATOM 931 C C . VAL A 1 115 ? -20.219 10.020 19.245 1.00 47.97 115 VAL A C 1
ATOM 933 O O . VAL A 1 115 ? -21.294 9.921 18.653 1.00 47.97 115 VAL A O 1
ATOM 936 N N . ARG A 1 116 ? -19.148 10.566 18.659 1.00 44.19 116 ARG A N 1
ATOM 937 C CA . ARG A 1 116 ? -19.052 10.506 17.201 1.00 44.19 116 ARG A CA 1
ATOM 938 C C . ARG A 1 116 ? -19.153 9.028 16.878 1.00 44.19 116 ARG A C 1
ATOM 940 O O . ARG A 1 116 ? -18.284 8.262 17.286 1.00 44.19 116 ARG A O 1
ATOM 947 N N . ALA A 1 117 ? -20.206 8.630 16.172 1.00 40.34 117 ALA A N 1
ATOM 948 C CA . ALA A 1 117 ? -20.196 7.373 15.456 1.00 40.34 117 ALA A CA 1
ATOM 949 C C . ALA A 1 117 ? -19.045 7.472 14.449 1.00 40.34 117 ALA A C 1
ATOM 951 O O . ALA A 1 117 ? -19.232 7.812 13.282 1.00 40.34 117 ALA A O 1
ATOM 952 N N . ALA A 1 118 ? -17.821 7.219 14.908 1.00 37.62 118 ALA A N 1
ATOM 953 C CA . ALA A 1 118 ? -16.816 6.668 14.051 1.00 37.62 118 ALA A CA 1
ATOM 954 C C . ALA A 1 118 ? -17.477 5.378 13.593 1.00 37.62 118 ALA A C 1
ATOM 956 O O . ALA A 1 118 ? -17.582 4.416 14.353 1.00 37.62 118 ALA A O 1
ATOM 957 N N . LYS A 1 119 ? -18.028 5.386 12.374 1.00 36.22 119 LYS A N 1
ATOM 958 C CA . LYS A 1 119 ? -18.156 4.145 11.631 1.00 36.22 119 LYS A CA 1
ATOM 959 C C . LYS A 1 119 ? -16.742 3.601 11.653 1.00 36.22 119 LYS A C 1
ATOM 961 O O . LYS A 1 119 ? -15.889 4.084 10.912 1.00 36.22 119 LYS A O 1
ATOM 966 N N . LEU A 1 120 ? -16.486 2.685 12.582 1.00 36.25 120 LEU A N 1
ATOM 967 C CA . LEU A 1 120 ? -15.342 1.812 12.531 1.00 36.25 120 LEU A CA 1
ATOM 968 C C . LEU A 1 120 ? -15.597 1.031 11.259 1.00 36.25 120 LEU A C 1
ATOM 970 O O . LEU A 1 120 ? -16.305 0.032 11.253 1.00 36.25 120 LEU A O 1
ATOM 974 N N . THR A 1 121 ? -15.151 1.588 10.138 1.00 31.45 121 THR A N 1
ATOM 975 C CA . THR A 1 121 ? -14.949 0.817 8.935 1.00 31.45 121 THR A CA 1
ATOM 976 C C . THR A 1 121 ? -13.957 -0.245 9.388 1.00 31.45 121 THR A C 1
ATOM 978 O O . THR A 1 121 ? -12.810 0.133 9.662 1.00 31.45 121 THR A O 1
ATOM 981 N N . PRO A 1 122 ? -14.353 -1.534 9.535 1.00 33.47 122 PRO A N 1
ATOM 982 C CA . PRO A 1 122 ? -13.370 -2.597 9.670 1.00 33.47 122 PRO A CA 1
ATOM 983 C C . PRO A 1 122 ? -12.314 -2.369 8.603 1.00 33.47 122 PRO A C 1
ATOM 985 O O . PRO A 1 122 ? -12.618 -1.807 7.550 1.00 33.47 122 PRO A O 1
ATOM 988 N N . ILE A 1 123 ? -11.063 -2.726 8.854 1.00 36.69 123 ILE A N 1
ATOM 989 C CA . ILE A 1 123 ? -10.015 -2.307 7.927 1.00 36.69 123 ILE A CA 1
ATOM 990 C C . ILE A 1 123 ? -10.266 -2.864 6.501 1.00 36.69 123 ILE A C 1
ATOM 992 O O . ILE A 1 123 ? -9.939 -2.216 5.510 1.00 36.69 123 ILE A O 1
ATOM 996 N N . SER A 1 124 ? -11.030 -3.960 6.409 1.00 36.16 124 SER A N 1
ATOM 997 C CA . SER A 1 124 ? -11.634 -4.539 5.198 1.00 36.16 124 SER A CA 1
ATOM 998 C C . SER A 1 124 ? -12.676 -3.675 4.457 1.00 36.16 124 SER A C 1
ATOM 1000 O O . SER A 1 124 ? -13.109 -4.038 3.368 1.00 36.16 124 SER A O 1
ATOM 1002 N N . SER A 1 125 ? -13.102 -2.551 5.026 1.00 32.81 125 SER A N 1
ATOM 1003 C CA . SER A 1 125 ? -14.146 -1.650 4.516 1.00 32.81 125 SER A CA 1
ATOM 1004 C C . SER A 1 125 ? -13.665 -0.214 4.298 1.00 32.81 125 SER A C 1
ATOM 1006 O O . SER A 1 125 ? -14.470 0.654 3.942 1.00 32.81 125 SER A O 1
ATOM 1008 N N . ARG A 1 126 ? -12.349 0.047 4.423 1.00 42.66 126 ARG A N 1
ATOM 1009 C CA . ARG A 1 126 ? -11.744 1.179 3.703 1.00 42.66 126 ARG A CA 1
ATOM 1010 C C . ARG A 1 126 ? -12.185 1.046 2.242 1.00 42.66 126 ARG A C 1
ATOM 1012 O O . ARG A 1 126 ? -12.113 -0.040 1.673 1.00 42.66 126 ARG A O 1
ATOM 1019 N N . LYS A 1 127 ? -12.739 2.110 1.651 1.00 39.50 127 LYS A N 1
ATOM 1020 C CA . LYS A 1 127 ? -13.193 2.075 0.253 1.00 39.50 127 LYS A CA 1
ATOM 1021 C C . LYS A 1 127 ? -12.030 1.619 -0.635 1.00 39.50 127 LYS A C 1
ATOM 1023 O O . LYS A 1 127 ? -11.069 2.355 -0.818 1.00 39.50 127 LYS A O 1
ATOM 1028 N N . GLY A 1 128 ? -12.157 0.417 -1.189 1.00 50.62 128 GLY A N 1
ATOM 1029 C CA . GLY A 1 128 ? -11.117 -0.259 -1.956 1.00 50.62 128 GLY A CA 1
ATOM 1030 C C . GLY A 1 128 ? -10.725 -1.545 -1.249 1.00 50.62 128 GLY A C 1
ATOM 1031 O O . GLY A 1 128 ? -9.874 -1.525 -0.371 1.00 50.62 128 GLY A O 1
ATOM 1032 N N . GLY A 1 129 ? -11.368 -2.650 -1.636 1.00 55.97 129 GLY A N 1
ATOM 1033 C CA . GLY A 1 129 ? -10.974 -3.984 -1.188 1.00 55.97 129 GLY A CA 1
ATOM 1034 C C . GLY A 1 129 ? -9.527 -4.307 -1.561 1.00 55.97 129 GLY A C 1
ATOM 1035 O O . GLY A 1 129 ? -8.812 -3.470 -2.116 1.00 55.97 129 GLY A O 1
ATOM 1036 N N . THR A 1 130 ? -9.110 -5.537 -1.271 1.00 66.62 130 THR A N 1
ATOM 1037 C CA . THR A 1 130 ? -7.702 -5.922 -1.329 1.00 66.62 130 THR A CA 1
ATOM 1038 C C . THR A 1 130 ? -7.021 -5.497 -2.634 1.00 66.62 130 THR A C 1
ATOM 1040 O O . THR A 1 130 ? -7.484 -5.856 -3.718 1.00 66.62 130 THR A O 1
ATOM 1043 N N . LYS A 1 131 ? -5.961 -4.685 -2.541 1.00 75.88 131 LYS A N 1
ATOM 1044 C CA . LYS A 1 131 ? -5.235 -4.163 -3.701 1.00 75.88 131 LYS A CA 1
ATOM 1045 C C . LYS A 1 131 ? -4.279 -5.209 -4.251 1.00 75.88 131 LYS A C 1
ATOM 1047 O O . LYS A 1 131 ? -3.568 -5.872 -3.497 1.00 75.88 131 LYS A O 1
ATOM 1052 N N . HIS A 1 132 ? -4.233 -5.304 -5.576 1.00 80.00 132 HIS A N 1
ATOM 1053 C CA . HIS A 1 132 ? -3.264 -6.124 -6.295 1.00 80.00 132 HIS A CA 1
ATOM 1054 C C . HIS A 1 132 ? -2.410 -5.219 -7.175 1.00 80.00 132 HIS A C 1
ATOM 1056 O O . HIS A 1 132 ? -2.943 -4.520 -8.038 1.00 80.00 132 HIS A O 1
ATOM 1062 N N . ALA A 1 133 ? -1.094 -5.239 -6.984 1.00 85.00 133 ALA A N 1
ATOM 1063 C CA . ALA A 1 133 ? -0.189 -4.458 -7.818 1.00 85.00 133 ALA A CA 1
ATOM 1064 C C . ALA A 1 133 ? 0.494 -5.321 -8.882 1.00 85.00 133 ALA A C 1
ATOM 1066 O O . ALA A 1 133 ? 0.940 -6.438 -8.612 1.00 85.00 133 ALA A O 1
ATOM 1067 N N . LEU A 1 134 ? 0.569 -4.764 -10.088 1.00 86.88 134 LEU A N 1
ATOM 1068 C CA . LEU A 1 134 ? 1.434 -5.207 -11.173 1.00 86.88 134 LEU A CA 1
ATOM 1069 C C . LEU A 1 134 ? 2.625 -4.252 -11.235 1.00 86.88 134 LEU A C 1
ATOM 1071 O O . LEU A 1 134 ? 2.431 -3.049 -11.401 1.00 86.88 134 LEU A O 1
ATOM 1075 N N . PHE A 1 135 ? 3.838 -4.774 -11.109 1.00 88.25 135 PHE A N 1
ATOM 1076 C CA . PHE A 1 135 ? 5.059 -3.998 -11.266 1.00 88.25 135 PHE A CA 1
ATOM 1077 C C . PHE A 1 135 ? 5.541 -4.033 -12.698 1.00 88.25 135 PHE A C 1
ATOM 1079 O O . PHE A 1 135 ? 5.644 -5.098 -13.305 1.00 88.25 135 PHE A O 1
ATOM 1086 N N . LEU A 1 136 ? 5.904 -2.864 -13.191 1.00 88.75 136 LEU A N 1
ATOM 1087 C CA . LEU A 1 136 ? 6.578 -2.684 -14.460 1.00 88.75 136 LEU A CA 1
ATOM 1088 C C . LEU A 1 136 ? 7.935 -2.068 -14.162 1.00 88.75 136 LEU A C 1
ATOM 1090 O O . LEU A 1 136 ? 7.996 -1.047 -13.482 1.00 88.75 136 LEU A O 1
ATOM 1094 N N . TYR A 1 137 ? 9.008 -2.677 -14.642 1.00 87.69 137 TYR A N 1
ATOM 1095 C CA . TYR A 1 137 ? 10.356 -2.154 -14.454 1.00 87.69 137 TYR A CA 1
ATOM 1096 C C . TYR A 1 137 ? 11.200 -2.426 -15.693 1.00 87.69 137 TYR A C 1
ATOM 1098 O O . TYR A 1 137 ? 10.900 -3.317 -16.485 1.00 87.69 137 TYR A O 1
ATOM 1106 N N . LYS A 1 138 ? 12.269 -1.656 -15.862 1.00 86.56 138 LYS A N 1
ATOM 1107 C CA . LYS A 1 138 ? 13.288 -1.894 -16.882 1.00 86.56 138 LYS A CA 1
ATOM 1108 C C . LYS A 1 138 ? 14.570 -2.286 -16.166 1.00 86.56 138 LYS A C 1
ATOM 1110 O O . LYS A 1 138 ? 15.001 -1.565 -15.271 1.00 86.56 138 LYS A O 1
ATOM 1115 N N . SER A 1 139 ? 15.140 -3.439 -16.509 1.00 80.75 139 SER A N 1
ATOM 1116 C CA . SER A 1 139 ? 16.394 -3.883 -15.893 1.00 80.75 139 SER A CA 1
ATOM 1117 C C . SER A 1 139 ? 17.515 -2.900 -16.235 1.00 80.75 139 SER A C 1
ATOM 1119 O O . SER A 1 139 ? 17.781 -2.665 -17.411 1.00 80.75 139 SER A O 1
ATOM 1121 N N . THR A 1 140 ? 18.152 -2.321 -15.218 1.00 76.56 140 THR A N 1
ATOM 1122 C CA . THR A 1 140 ? 19.232 -1.325 -15.366 1.00 76.56 140 THR A CA 1
ATOM 1123 C C . THR A 1 140 ? 20.599 -1.886 -14.987 1.00 76.56 140 THR A C 1
ATOM 1125 O O . THR A 1 140 ? 21.624 -1.286 -15.288 1.00 76.56 140 THR A O 1
ATOM 1128 N N . SER A 1 141 ? 20.613 -3.032 -14.310 1.00 77.25 141 SER A N 1
ATOM 1129 C CA . SER A 1 141 ? 21.802 -3.724 -13.820 1.00 77.25 141 SER A CA 1
ATOM 1130 C C . SER A 1 141 ? 21.507 -5.218 -13.665 1.00 77.25 141 SER A C 1
ATOM 1132 O O . SER A 1 141 ? 20.345 -5.623 -13.586 1.00 77.25 141 SER A O 1
ATOM 1134 N N . GLU A 1 142 ? 22.541 -6.054 -13.560 1.00 81.12 142 GLU A N 1
ATOM 1135 C CA . GLU A 1 142 ? 22.384 -7.496 -13.287 1.00 81.12 142 GLU A CA 1
ATOM 1136 C C . GLU A 1 142 ? 21.648 -7.765 -11.963 1.00 81.12 142 GLU A C 1
ATOM 1138 O O . GLU A 1 142 ? 20.980 -8.785 -11.795 1.00 81.12 142 GLU A O 1
ATOM 1143 N N . ARG A 1 143 ? 21.713 -6.808 -11.029 1.00 84.19 143 ARG A N 1
ATOM 1144 C CA . ARG A 1 143 ? 21.061 -6.883 -9.719 1.00 84.19 143 ARG A CA 1
ATOM 1145 C C . ARG A 1 143 ? 19.602 -6.440 -9.729 1.00 84.19 143 ARG A C 1
ATOM 1147 O O . ARG A 1 143 ? 18.935 -6.584 -8.710 1.00 84.19 143 ARG A O 1
ATOM 1154 N N . SER A 1 144 ? 19.065 -5.946 -10.846 1.00 84.69 144 SER A N 1
ATOM 1155 C CA . SER A 1 144 ? 17.700 -5.397 -10.901 1.00 84.69 144 SER A CA 1
ATOM 1156 C C . SER A 1 144 ? 16.642 -6.384 -10.394 1.00 84.69 144 SER A C 1
ATOM 1158 O O . SER A 1 144 ? 15.801 -6.019 -9.577 1.00 84.69 144 SER A O 1
ATOM 1160 N N . SER A 1 145 ? 16.718 -7.659 -10.783 1.00 83.75 145 SER A N 1
ATOM 1161 C CA . SER A 1 145 ? 15.791 -8.697 -10.302 1.00 83.75 145 SER A CA 1
ATOM 1162 C C . SER A 1 145 ? 15.894 -8.949 -8.792 1.00 83.75 145 SER A C 1
ATOM 1164 O O . SER A 1 145 ? 14.896 -9.250 -8.135 1.00 83.75 145 SER A O 1
ATOM 1166 N N . GLU A 1 146 ? 17.096 -8.821 -8.228 1.00 87.44 146 GLU A N 1
ATOM 1167 C CA . GLU A 1 146 ? 17.346 -8.970 -6.794 1.00 87.44 146 GLU A CA 1
ATOM 1168 C C . GLU A 1 146 ? 16.836 -7.752 -6.008 1.00 87.44 146 GLU A C 1
ATOM 1170 O O . GLU A 1 146 ? 16.129 -7.906 -5.015 1.00 87.44 146 GLU A O 1
ATOM 1175 N N . ILE A 1 147 ? 17.111 -6.542 -6.495 1.00 87.81 147 ILE A N 1
ATOM 1176 C CA . ILE A 1 147 ? 16.627 -5.284 -5.908 1.00 87.81 147 ILE A CA 1
ATOM 1177 C C . ILE A 1 147 ? 15.098 -5.260 -5.897 1.00 87.81 147 ILE A C 1
ATOM 1179 O O . ILE A 1 147 ? 14.484 -4.947 -4.877 1.00 87.81 147 ILE A O 1
ATOM 1183 N N . MET A 1 148 ? 14.472 -5.667 -7.003 1.00 86.94 148 MET A N 1
ATOM 1184 C CA . MET A 1 148 ? 13.020 -5.787 -7.089 1.00 86.94 148 MET A CA 1
ATOM 1185 C C . MET A 1 148 ? 12.469 -6.802 -6.081 1.00 86.94 148 MET A C 1
ATOM 1187 O O . MET A 1 148 ? 11.450 -6.532 -5.450 1.00 86.94 148 MET A O 1
ATOM 1191 N N . LYS A 1 149 ? 13.158 -7.932 -5.856 1.00 85.56 149 LYS A N 1
ATOM 1192 C CA . LYS A 1 149 ? 12.794 -8.877 -4.789 1.00 85.56 149 LYS A CA 1
ATOM 1193 C C . LYS A 1 149 ? 12.828 -8.201 -3.416 1.00 85.56 149 LYS A C 1
ATOM 1195 O O . LYS A 1 149 ? 11.840 -8.303 -2.695 1.00 85.56 149 LYS A O 1
ATOM 1200 N N . TYR A 1 150 ? 13.916 -7.514 -3.069 1.00 86.19 150 TYR A N 1
ATOM 1201 C CA . TYR A 1 150 ? 14.018 -6.818 -1.783 1.00 86.19 150 TYR A CA 1
ATOM 1202 C C . TYR A 1 150 ? 12.922 -5.769 -1.610 1.00 86.19 150 TYR A C 1
ATOM 1204 O O . TYR A 1 150 ? 12.372 -5.627 -0.522 1.00 86.19 150 TYR A O 1
ATOM 1212 N N . PHE A 1 151 ? 12.550 -5.091 -2.691 1.00 86.94 151 PHE A N 1
ATOM 1213 C CA . PHE A 1 151 ? 11.459 -4.132 -2.674 1.00 86.94 151 PHE A CA 1
ATOM 1214 C C . PHE A 1 151 ? 10.090 -4.790 -2.430 1.00 86.94 151 PHE A C 1
ATOM 1216 O O . PHE A 1 151 ? 9.291 -4.281 -1.643 1.00 86.94 151 PHE A O 1
ATOM 1223 N N . TYR A 1 152 ? 9.815 -5.947 -3.044 1.00 83.94 152 TYR A N 1
ATOM 1224 C CA . TYR A 1 152 ? 8.592 -6.711 -2.760 1.00 83.94 152 TYR A CA 1
ATOM 1225 C C . TYR A 1 152 ? 8.538 -7.159 -1.309 1.00 83.94 152 TYR A C 1
ATOM 1227 O O . TYR A 1 152 ? 7.492 -7.052 -0.675 1.00 83.94 152 TYR A O 1
ATOM 1235 N N . ASP A 1 153 ? 9.663 -7.650 -0.796 1.00 81.50 153 ASP A N 1
ATOM 1236 C CA . ASP A 1 153 ? 9.784 -8.091 0.584 1.00 81.50 153 ASP A CA 1
ATOM 1237 C C . ASP A 1 153 ? 9.549 -6.909 1.541 1.00 81.50 153 ASP A C 1
ATOM 1239 O O . ASP A 1 153 ? 8.814 -7.067 2.508 1.00 81.50 153 ASP A O 1
ATOM 1243 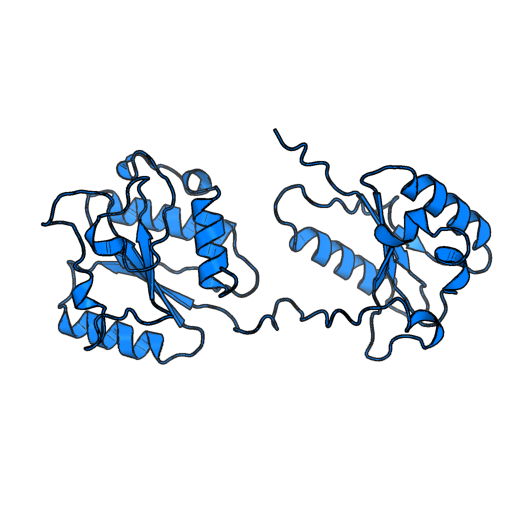N N . ALA A 1 154 ? 10.050 -5.708 1.229 1.00 83.19 154 ALA A N 1
ATOM 1244 C CA . ALA A 1 154 ? 9.817 -4.502 2.028 1.00 83.19 154 ALA A CA 1
ATOM 1245 C C . ALA A 1 154 ? 8.331 -4.103 2.044 1.00 83.19 154 ALA A C 1
ATOM 1247 O O . ALA A 1 154 ? 7.750 -3.875 3.103 1.00 83.19 154 ALA A O 1
ATOM 1248 N N . LEU A 1 155 ? 7.670 -4.101 0.882 1.00 79.31 155 LEU A N 1
ATOM 1249 C CA . LEU A 1 155 ? 6.226 -3.847 0.794 1.00 79.31 155 LEU A CA 1
ATOM 1250 C C . LEU A 1 155 ? 5.400 -4.907 1.543 1.00 79.31 155 LEU A C 1
ATOM 1252 O O . LEU A 1 155 ? 4.411 -4.576 2.198 1.00 79.31 155 LEU A O 1
ATOM 1256 N N . ASN A 1 156 ? 5.818 -6.172 1.472 1.00 76.19 156 ASN A N 1
ATOM 1257 C CA . ASN A 1 156 ? 5.198 -7.287 2.186 1.00 76.19 156 ASN A CA 1
ATOM 1258 C C . ASN A 1 156 ? 5.478 -7.275 3.691 1.00 76.19 156 ASN A C 1
ATOM 1260 O O . ASN A 1 156 ? 4.715 -7.878 4.432 1.00 76.19 156 ASN A O 1
ATOM 1264 N N . GLN A 1 157 ? 6.548 -6.634 4.157 1.00 75.00 157 GLN A N 1
ATOM 1265 C CA . GLN A 1 157 ? 6.805 -6.439 5.585 1.00 75.00 157 GLN A CA 1
ATOM 1266 C C . GLN A 1 157 ? 5.900 -5.346 6.154 1.00 75.00 157 GLN A C 1
ATOM 1268 O O . GLN A 1 157 ? 5.349 -5.516 7.237 1.00 75.00 157 GLN A O 1
ATOM 1273 N N . VAL A 1 158 ? 5.683 -4.262 5.398 1.00 70.50 158 VAL A N 1
ATOM 1274 C CA . VAL A 1 158 ? 4.750 -3.196 5.800 1.00 70.50 158 VAL A CA 1
ATOM 1275 C C . VAL A 1 158 ? 3.296 -3.690 5.786 1.00 70.50 158 VAL A C 1
ATOM 1277 O O . VAL A 1 158 ? 2.485 -3.187 6.560 1.00 70.50 158 VAL A O 1
ATOM 1280 N N . ASN A 1 159 ? 2.979 -4.659 4.910 1.00 64.44 159 ASN A N 1
ATOM 1281 C CA . ASN A 1 159 ? 1.680 -5.326 4.708 1.00 64.44 159 ASN A CA 1
ATOM 1282 C C . ASN A 1 159 ? 0.467 -4.528 5.215 1.00 64.44 159 ASN A C 1
ATOM 1284 O O . ASN A 1 159 ? -0.233 -4.960 6.140 1.00 64.44 159 ASN A O 1
ATOM 1288 N N . PRO A 1 160 ? 0.216 -3.337 4.648 1.00 57.25 160 PRO A N 1
ATOM 1289 C CA . PRO A 1 160 ? -0.854 -2.496 5.129 1.00 57.25 160 PRO A CA 1
ATOM 1290 C C . PRO A 1 160 ? -2.179 -3.246 4.941 1.00 57.25 160 PRO A C 1
ATOM 1292 O O . PRO A 1 160 ? -2.390 -3.898 3.911 1.00 57.25 160 PRO A O 1
ATOM 1295 N N . PRO A 1 161 ? -3.099 -3.163 5.908 1.00 50.66 161 PRO A N 1
ATOM 1296 C CA . PRO A 1 161 ? -4.360 -3.879 5.823 1.00 50.66 161 PRO A CA 1
ATOM 1297 C C . PRO A 1 161 ? -5.113 -3.609 4.508 1.00 50.66 161 PRO A C 1
ATOM 1299 O O . PRO A 1 161 ? -5.387 -2.457 4.161 1.00 50.66 161 PRO A O 1
ATOM 1302 N N . GLY A 1 162 ? -5.464 -4.678 3.788 1.00 49.16 162 GLY A N 1
ATOM 1303 C CA . GLY A 1 162 ? -6.094 -4.574 2.469 1.00 49.16 162 GLY A CA 1
ATOM 1304 C C . GLY A 1 162 ? -5.118 -4.571 1.285 1.00 49.16 162 GLY A C 1
ATOM 1305 O O . GLY A 1 162 ? -5.527 -4.217 0.185 1.00 49.16 162 GLY A O 1
ATOM 1306 N N . CYS A 1 163 ? -3.865 -4.993 1.445 1.00 54.38 163 CYS A N 1
ATOM 1307 C CA . CYS A 1 163 ? -2.979 -5.344 0.328 1.00 54.38 163 CYS A CA 1
ATOM 1308 C C . CYS A 1 163 ? -2.824 -6.868 0.203 1.00 54.38 163 CYS A C 1
ATOM 1310 O O . CYS A 1 163 ? -2.848 -7.586 1.200 1.00 54.38 163 CYS A O 1
ATOM 1312 N N . VAL A 1 164 ? -2.704 -7.383 -1.028 1.00 52.31 164 VAL A N 1
ATOM 1313 C CA . VAL A 1 164 ? -2.302 -8.781 -1.259 1.00 52.31 164 VAL A CA 1
ATOM 1314 C C . VAL A 1 164 ? -0.785 -8.877 -1.206 1.00 52.31 164 VAL A C 1
ATOM 1316 O O . VAL A 1 164 ? -0.100 -7.995 -1.719 1.00 52.31 164 VAL A O 1
ATOM 1319 N N . ALA A 1 165 ? -0.282 -9.985 -0.654 1.00 59.59 165 ALA A N 1
ATOM 1320 C CA . ALA A 1 165 ? 1.129 -10.339 -0.715 1.00 59.59 165 ALA A CA 1
ATOM 1321 C C . ALA A 1 165 ? 1.656 -10.211 -2.152 1.00 59.59 165 ALA A C 1
ATOM 1323 O O . ALA A 1 165 ? 1.202 -10.870 -3.093 1.00 59.59 165 ALA A O 1
ATOM 1324 N N . MET A 1 166 ? 2.623 -9.327 -2.310 1.00 67.38 166 MET A N 1
ATOM 1325 C CA . MET A 1 166 ? 3.229 -8.976 -3.574 1.00 67.38 166 MET A CA 1
ATOM 1326 C C . MET A 1 166 ? 4.002 -10.187 -4.089 1.00 67.38 166 MET A C 1
ATOM 1328 O O . MET A 1 166 ? 4.893 -10.709 -3.419 1.00 67.38 166 MET A O 1
ATOM 1332 N N . SER A 1 167 ? 3.623 -10.669 -5.274 1.00 64.75 167 SER A N 1
ATOM 1333 C CA . SER A 1 167 ? 4.210 -11.855 -5.897 1.00 64.75 167 SER A CA 1
ATOM 1334 C C . SER A 1 167 ? 5.080 -11.463 -7.081 1.00 64.75 167 SER A C 1
ATOM 1336 O O . SER A 1 167 ? 4.662 -10.668 -7.922 1.00 64.75 167 SER A O 1
ATOM 1338 N N . ARG A 1 168 ? 6.237 -12.120 -7.227 1.00 65.69 168 ARG A N 1
ATOM 1339 C CA . ARG A 1 168 ? 7.109 -11.967 -8.405 1.00 65.69 168 ARG A CA 1
ATOM 1340 C C . ARG A 1 168 ? 6.412 -12.283 -9.729 1.00 65.69 168 ARG A C 1
ATOM 1342 O O . ARG A 1 168 ? 6.827 -11.785 -10.764 1.00 65.69 168 ARG A O 1
ATOM 1349 N N . LYS A 1 169 ? 5.334 -13.077 -9.713 1.00 73.69 169 LYS A N 1
ATOM 1350 C CA . LYS A 1 169 ? 4.526 -13.373 -10.912 1.00 73.69 169 LYS A CA 1
ATOM 1351 C C . LYS A 1 169 ? 3.830 -12.127 -11.483 1.00 73.69 169 LYS A C 1
ATOM 1353 O O . LYS A 1 169 ? 3.460 -12.109 -12.656 1.00 73.69 169 LYS A O 1
ATOM 1358 N N . ASN A 1 170 ? 3.682 -11.090 -10.660 1.00 78.06 170 ASN A N 1
ATOM 1359 C CA . ASN A 1 170 ? 3.098 -9.803 -11.022 1.00 78.06 170 ASN A CA 1
ATOM 1360 C C . ASN A 1 170 ? 4.179 -8.739 -11.247 1.00 78.06 170 ASN A C 1
ATOM 1362 O O . ASN A 1 170 ? 3.920 -7.557 -11.051 1.00 78.06 170 ASN A O 1
ATOM 1366 N N . ALA A 1 171 ? 5.382 -9.146 -11.644 1.00 83.00 171 ALA A N 1
ATOM 1367 C CA . ALA A 1 171 ? 6.437 -8.257 -12.096 1.00 83.00 171 ALA A CA 1
ATOM 1368 C C . ALA A 1 171 ? 6.704 -8.486 -13.583 1.00 83.00 171 ALA A C 1
ATOM 1370 O O . ALA A 1 171 ? 6.715 -9.625 -14.048 1.00 83.00 171 ALA A O 1
ATOM 1371 N N . VAL A 1 172 ? 6.888 -7.401 -14.327 1.00 84.88 172 VAL A N 1
ATOM 1372 C CA . VAL A 1 172 ? 7.131 -7.427 -15.767 1.00 84.88 172 VAL A CA 1
ATOM 1373 C C . VAL A 1 172 ? 8.374 -6.605 -16.052 1.00 84.88 172 VAL A C 1
ATOM 1375 O O . VAL A 1 172 ? 8.389 -5.396 -15.810 1.00 84.88 172 VAL A O 1
ATOM 1378 N N . ASN A 1 173 ? 9.397 -7.271 -16.584 1.00 85.06 173 ASN A N 1
ATOM 1379 C CA . ASN A 1 173 ? 10.540 -6.600 -17.175 1.00 85.06 173 ASN A CA 1
ATOM 1380 C C . ASN A 1 173 ? 10.149 -6.113 -18.576 1.00 85.06 173 ASN A C 1
ATOM 1382 O O . ASN A 1 173 ? 9.835 -6.912 -19.458 1.00 85.06 173 ASN A O 1
ATOM 1386 N N . LEU A 1 174 ? 10.159 -4.800 -18.782 1.00 84.94 174 LEU A N 1
ATOM 1387 C CA . LEU A 1 174 ? 9.760 -4.173 -20.042 1.00 84.94 174 LEU A CA 1
ATOM 1388 C C . LEU A 1 174 ? 10.716 -4.499 -21.203 1.00 84.94 174 LEU A C 1
ATOM 1390 O O . LEU A 1 174 ? 10.344 -4.304 -22.351 1.00 84.94 174 LEU A O 1
ATOM 1394 N N . LEU A 1 175 ? 11.926 -5.002 -20.928 1.00 82.12 175 LEU A N 1
ATOM 1395 C CA . LEU A 1 175 ? 12.874 -5.434 -21.966 1.00 82.12 175 LEU A CA 1
ATOM 1396 C C . LEU A 1 175 ? 12.550 -6.810 -22.560 1.00 82.12 175 LEU A C 1
ATOM 1398 O O . LEU A 1 175 ? 13.028 -7.132 -23.642 1.00 82.12 175 LEU A O 1
ATOM 1402 N N . GLU A 1 176 ? 11.783 -7.638 -21.852 1.00 82.25 176 GLU A N 1
ATOM 1403 C CA . GLU A 1 176 ? 11.551 -9.043 -22.219 1.00 82.25 176 GLU A CA 1
ATOM 1404 C C . GLU A 1 176 ? 10.285 -9.242 -23.066 1.00 82.25 176 GLU A C 1
ATOM 1406 O O . GLU A 1 176 ? 10.001 -10.351 -23.522 1.00 82.25 176 GLU A O 1
ATOM 1411 N N . HIS A 1 177 ? 9.503 -8.183 -23.278 1.00 77.69 177 HIS A N 1
ATOM 1412 C CA . HIS A 1 177 ? 8.200 -8.259 -23.927 1.00 77.69 177 HIS A CA 1
ATOM 1413 C C . HIS A 1 177 ? 7.986 -7.103 -24.908 1.00 77.69 177 HIS A C 1
ATOM 1415 O O . HIS A 1 177 ? 8.486 -6.002 -24.709 1.00 77.69 177 HIS A O 1
ATOM 1421 N N . ASP A 1 178 ? 7.190 -7.349 -25.950 1.00 76.88 178 ASP A N 1
ATOM 1422 C CA . ASP A 1 178 ? 6.764 -6.314 -26.896 1.00 76.88 178 ASP A CA 1
ATOM 1423 C C . ASP A 1 178 ? 5.864 -5.270 -26.203 1.00 76.88 178 ASP A C 1
ATOM 1425 O O . ASP A 1 178 ? 4.965 -5.614 -25.424 1.00 76.88 178 ASP A O 1
ATOM 1429 N N . ASN A 1 179 ? 6.069 -3.994 -26.536 1.00 74.44 179 ASN A N 1
ATOM 1430 C CA . ASN A 1 179 ? 5.264 -2.859 -26.090 1.00 74.44 179 ASN A CA 1
ATOM 1431 C C . ASN A 1 179 ? 3.755 -3.061 -26.303 1.00 74.44 179 ASN A C 1
ATOM 1433 O O . ASN A 1 179 ? 2.966 -2.672 -25.440 1.00 74.44 179 ASN A O 1
ATOM 1437 N N . VAL A 1 180 ? 3.333 -3.683 -27.410 1.00 76.62 180 VAL A N 1
ATOM 1438 C CA . VAL A 1 180 ? 1.911 -3.947 -27.695 1.00 76.62 180 VAL A CA 1
ATOM 1439 C C . VAL A 1 180 ? 1.323 -4.914 -26.664 1.00 76.62 180 VAL A C 1
ATOM 1441 O O . VAL A 1 180 ? 0.274 -4.646 -26.078 1.00 76.62 180 VAL A O 1
ATOM 1444 N N . LEU A 1 181 ? 2.038 -6.004 -26.370 1.00 75.94 181 LEU A N 1
ATOM 1445 C CA . LEU A 1 181 ? 1.617 -7.006 -25.385 1.00 75.94 181 LEU A CA 1
ATOM 1446 C C . LEU A 1 181 ? 1.571 -6.427 -23.966 1.00 75.94 181 LEU A C 1
ATOM 1448 O O . LEU A 1 181 ? 0.668 -6.749 -23.187 1.00 75.94 181 LEU A O 1
ATOM 1452 N N . ILE A 1 182 ? 2.527 -5.559 -23.628 1.00 80.62 182 ILE A N 1
ATOM 1453 C CA . ILE A 1 182 ? 2.584 -4.878 -22.333 1.00 80.62 182 ILE A CA 1
ATOM 1454 C C . ILE A 1 182 ? 1.379 -3.944 -22.166 1.00 80.62 182 ILE A C 1
ATOM 1456 O O . ILE A 1 182 ? 0.699 -4.016 -21.138 1.00 80.62 182 ILE A O 1
ATOM 1460 N N . LYS A 1 183 ? 1.073 -3.108 -23.168 1.00 80.00 183 LYS A N 1
ATOM 1461 C CA . LYS A 1 183 ? -0.066 -2.173 -23.122 1.00 80.00 183 LYS A CA 1
ATOM 1462 C C . LYS A 1 183 ? -1.393 -2.917 -22.959 1.00 80.00 183 LYS A C 1
ATOM 1464 O O . LYS A 1 183 ? -2.166 -2.588 -22.058 1.00 80.00 183 LYS A O 1
ATOM 1469 N N . ASP A 1 184 ? -1.610 -3.987 -23.721 1.00 80.88 184 ASP A N 1
ATOM 1470 C CA . ASP A 1 184 ? -2.800 -4.836 -23.593 1.00 80.88 184 ASP A CA 1
ATOM 1471 C C . ASP A 1 184 ? -2.928 -5.470 -22.203 1.00 80.88 184 ASP A C 1
ATOM 1473 O O . ASP A 1 184 ? -4.016 -5.504 -21.614 1.00 80.88 184 ASP A O 1
ATOM 1477 N N . ARG A 1 185 ? -1.817 -5.964 -21.644 1.00 82.94 185 ARG A N 1
ATOM 1478 C CA . ARG A 1 185 ? -1.791 -6.546 -20.296 1.00 82.94 185 ARG A CA 1
ATOM 1479 C C . ARG A 1 185 ? -2.130 -5.505 -19.232 1.00 82.94 185 ARG A C 1
ATOM 1481 O O . ARG A 1 185 ? -2.907 -5.809 -18.329 1.00 82.94 185 ARG A O 1
ATOM 1488 N N . ILE A 1 186 ? -1.584 -4.294 -19.342 1.00 85.12 186 ILE A N 1
ATOM 1489 C CA . ILE A 1 186 ? -1.862 -3.182 -18.423 1.00 85.12 186 ILE A CA 1
ATOM 1490 C C . ILE A 1 186 ? -3.340 -2.802 -18.473 1.00 85.12 186 ILE A C 1
ATOM 1492 O O . ILE A 1 186 ? -3.972 -2.697 -17.423 1.00 85.12 186 ILE A O 1
ATOM 1496 N N . LEU A 1 187 ? -3.911 -2.646 -19.669 1.00 83.50 187 LEU A N 1
ATOM 1497 C CA . LEU A 1 187 ? -5.321 -2.290 -19.836 1.00 83.50 187 LEU A CA 1
ATOM 1498 C C . LEU A 1 187 ? -6.244 -3.351 -19.224 1.00 83.50 187 LEU A C 1
ATOM 1500 O O . LEU A 1 187 ? -7.129 -3.016 -18.433 1.00 83.50 187 LEU A O 1
ATOM 1504 N N . LYS A 1 188 ? -5.992 -4.636 -19.510 1.00 84.19 188 LYS A N 1
ATOM 1505 C CA . LYS A 1 188 ? -6.739 -5.758 -18.914 1.00 84.19 188 LYS A CA 1
ATOM 1506 C C . LYS A 1 188 ? -6.600 -5.794 -17.393 1.00 84.19 188 LYS A C 1
ATOM 1508 O O . LYS A 1 188 ? -7.582 -6.028 -16.694 1.00 84.19 188 LYS A O 1
ATOM 1513 N N . TRP A 1 189 ? -5.401 -5.538 -16.872 1.00 87.31 189 TRP A N 1
ATOM 1514 C CA . TRP A 1 189 ? -5.148 -5.505 -15.433 1.00 87.31 189 TRP A CA 1
ATOM 1515 C C . TRP A 1 189 ? -5.909 -4.368 -14.746 1.00 87.31 189 TRP A C 1
ATOM 1517 O O . TRP A 1 189 ? -6.587 -4.600 -13.749 1.00 87.31 189 TRP A O 1
ATOM 1527 N N . LEU A 1 190 ? -5.839 -3.153 -15.295 1.00 85.25 190 LEU A N 1
ATOM 1528 C CA . LEU A 1 190 ? -6.446 -1.948 -14.721 1.00 85.25 190 LEU A CA 1
ATOM 1529 C C . LEU A 1 190 ? -7.980 -1.913 -14.817 1.00 85.25 190 LEU A C 1
ATOM 1531 O O . LEU A 1 190 ? -8.622 -1.189 -14.041 1.00 85.25 190 LEU A O 1
ATOM 1535 N N . ALA A 1 191 ? -8.570 -2.707 -15.718 1.00 82.44 191 ALA A N 1
ATOM 1536 C CA . ALA A 1 191 ? -10.016 -2.912 -15.799 1.00 82.44 191 ALA A CA 1
ATOM 1537 C 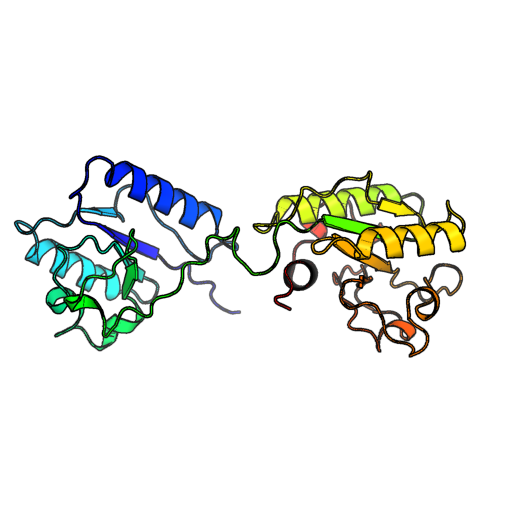C . ALA A 1 191 ? -10.590 -3.528 -14.508 1.00 82.44 191 ALA A C 1
ATOM 1539 O O . ALA A 1 191 ? -11.739 -3.264 -14.151 1.00 82.44 191 ALA A O 1
ATOM 1540 N N . VAL A 1 192 ? -9.784 -4.286 -13.754 1.00 81.19 192 VAL A N 1
ATOM 1541 C CA . VAL A 1 192 ? -10.192 -4.835 -12.457 1.00 81.19 192 VAL A CA 1
ATOM 1542 C C . VAL A 1 192 ? -10.194 -3.715 -11.394 1.00 81.19 192 VAL A C 1
ATOM 1544 O O . VAL A 1 192 ? -9.212 -2.978 -11.256 1.00 81.19 192 VAL A O 1
ATOM 1547 N N . PRO A 1 193 ? -11.276 -3.535 -10.609 1.00 77.62 193 PRO A N 1
ATOM 1548 C CA . PRO A 1 193 ? -11.438 -2.380 -9.718 1.00 77.62 193 PRO A CA 1
ATOM 1549 C C . PRO A 1 193 ? -10.296 -2.133 -8.721 1.00 77.62 193 PRO A C 1
ATOM 1551 O O . PRO A 1 193 ? -9.868 -0.988 -8.576 1.00 77.62 193 PRO A O 1
ATOM 1554 N N . ASN A 1 194 ? -9.774 -3.182 -8.078 1.00 79.31 194 ASN A N 1
ATOM 1555 C CA . ASN A 1 194 ? -8.745 -3.074 -7.033 1.00 79.31 194 ASN A CA 1
ATOM 1556 C C . ASN A 1 194 ? -7.313 -3.290 -7.538 1.00 79.31 194 ASN A C 1
ATOM 1558 O O . ASN A 1 194 ? -6.369 -3.275 -6.748 1.00 79.31 194 ASN A O 1
ATOM 1562 N N . ASN A 1 195 ? -7.146 -3.469 -8.843 1.00 84.19 195 ASN A N 1
ATOM 1563 C CA . ASN A 1 195 ? -5.840 -3.649 -9.442 1.00 84.19 195 ASN A CA 1
ATOM 1564 C C . ASN A 1 195 ? -5.196 -2.297 -9.725 1.00 84.19 195 ASN A C 1
ATOM 1566 O O . ASN A 1 195 ? -5.839 -1.380 -10.236 1.00 84.19 195 ASN A O 1
ATOM 1570 N N . ILE A 1 196 ? -3.914 -2.194 -9.412 1.00 87.44 196 ILE A N 1
ATOM 1571 C CA . ILE A 1 196 ? -3.088 -1.020 -9.678 1.00 87.44 196 ILE A CA 1
ATOM 1572 C C . ILE A 1 196 ? -1.819 -1.437 -10.411 1.00 87.44 196 ILE A C 1
ATOM 1574 O O . ILE A 1 196 ? -1.431 -2.609 -10.402 1.00 87.44 196 ILE A O 1
ATOM 1578 N N . VAL A 1 197 ? -1.165 -0.471 -11.036 1.00 89.81 197 VAL A N 1
ATOM 1579 C CA . VAL A 1 197 ? 0.134 -0.655 -11.679 1.00 89.81 197 VAL A CA 1
ATOM 1580 C C . VAL A 1 197 ? 1.142 0.234 -10.976 1.00 89.81 197 VAL A C 1
ATOM 1582 O O . VAL A 1 197 ? 0.881 1.417 -10.791 1.00 89.81 197 VAL A O 1
ATOM 1585 N N . ILE A 1 198 ? 2.286 -0.326 -10.598 1.00 90.38 198 ILE A N 1
ATOM 1586 C CA . ILE A 1 198 ? 3.429 0.427 -10.087 1.00 90.38 198 ILE A CA 1
ATOM 1587 C C . ILE A 1 198 ? 4.487 0.419 -11.183 1.00 90.38 198 ILE A C 1
ATOM 1589 O O . ILE A 1 198 ? 4.992 -0.638 -11.563 1.00 90.38 198 ILE A O 1
ATOM 1593 N N . LEU A 1 199 ? 4.788 1.599 -11.714 1.00 90.44 199 LEU A N 1
ATOM 1594 C CA . LEU A 1 199 ? 5.786 1.780 -12.756 1.00 90.44 199 LEU A CA 1
ATOM 1595 C C . LEU A 1 199 ? 7.101 2.218 -12.114 1.00 90.44 199 LEU A C 1
ATOM 1597 O O . LEU A 1 199 ? 7.268 3.381 -11.756 1.00 90.44 199 LEU A O 1
ATOM 1601 N N . CYS A 1 200 ? 8.012 1.268 -11.948 1.00 89.00 200 CYS A N 1
ATOM 1602 C CA . CYS A 1 200 ? 9.328 1.470 -11.367 1.00 89.00 200 CYS A CA 1
ATOM 1603 C C . CYS A 1 200 ? 10.258 2.103 -12.406 1.00 89.00 200 CYS A C 1
ATOM 1605 O O . CYS A 1 200 ? 10.688 1.445 -13.356 1.00 89.00 200 CYS A O 1
ATOM 1607 N N . ILE A 1 201 ? 10.559 3.385 -12.218 1.00 85.56 201 ILE A N 1
ATOM 1608 C CA . ILE A 1 201 ? 11.451 4.164 -13.070 1.00 85.56 201 ILE A CA 1
ATOM 1609 C C . ILE A 1 201 ? 12.826 4.305 -12.413 1.00 85.56 201 ILE A C 1
ATOM 1611 O O . ILE A 1 201 ? 12.951 4.445 -11.193 1.00 85.56 201 ILE A O 1
ATOM 1615 N N . SER A 1 202 ? 13.867 4.262 -13.240 1.00 78.19 202 SER A N 1
ATOM 1616 C CA . SER A 1 202 ? 15.226 4.572 -12.804 1.00 78.19 202 SER A CA 1
ATOM 1617 C C . SER A 1 202 ? 15.372 6.077 -12.575 1.00 78.19 202 SER A C 1
ATOM 1619 O O . SER A 1 202 ? 14.784 6.870 -13.308 1.00 78.19 202 SER A O 1
ATOM 1621 N N . SER A 1 203 ? 16.191 6.461 -11.596 1.00 73.44 203 SER A N 1
ATOM 1622 C CA . SER A 1 203 ? 16.673 7.840 -11.435 1.00 73.44 203 SER A CA 1
ATOM 1623 C C . SER A 1 203 ? 17.809 8.187 -12.401 1.00 73.44 203 SER A C 1
ATOM 1625 O O . SER A 1 203 ? 18.336 9.293 -12.353 1.00 73.44 203 SER A O 1
ATOM 1627 N N . SER A 1 204 ? 18.234 7.244 -13.250 1.00 72.12 204 SER A N 1
ATOM 1628 C CA . SER A 1 204 ? 19.263 7.488 -14.257 1.00 72.12 204 SER A CA 1
ATOM 1629 C C . SER A 1 204 ? 18.811 8.546 -15.264 1.00 72.12 204 SER A C 1
ATOM 1631 O O . SER A 1 204 ? 17.669 8.530 -15.718 1.00 72.12 204 SER A O 1
ATOM 1633 N N . ASN A 1 205 ? 19.744 9.413 -15.664 1.00 65.75 205 ASN A N 1
ATOM 1634 C CA . ASN A 1 205 ? 19.568 10.366 -16.764 1.00 65.75 205 ASN A CA 1
ATOM 1635 C C . ASN A 1 205 ? 19.856 9.741 -18.145 1.00 65.75 205 ASN A C 1
ATOM 1637 O O . ASN A 1 205 ? 19.777 10.426 -19.164 1.00 65.75 205 ASN A O 1
ATOM 1641 N N . ASP A 1 206 ? 20.193 8.450 -18.195 1.00 71.94 206 ASP A N 1
ATOM 1642 C CA . ASP A 1 206 ? 20.409 7.721 -19.441 1.00 71.94 206 ASP A CA 1
ATOM 1643 C C . ASP A 1 206 ? 19.074 7.403 -20.134 1.00 71.94 206 ASP A C 1
ATOM 1645 O O . ASP A 1 206 ? 18.318 6.518 -19.719 1.00 71.94 206 ASP A O 1
ATOM 1649 N N . GLN A 1 207 ? 18.807 8.103 -21.240 1.00 66.38 207 GLN A N 1
ATOM 1650 C CA . GLN A 1 207 ? 17.599 7.936 -22.054 1.00 66.38 207 GLN A CA 1
ATOM 1651 C C . GLN A 1 207 ? 17.396 6.506 -22.568 1.00 66.38 207 GLN A C 1
ATOM 1653 O O . GLN A 1 207 ? 16.258 6.108 -22.812 1.00 66.38 207 GLN A O 1
ATOM 1658 N N . SER A 1 208 ? 18.459 5.704 -22.692 1.00 68.06 208 SER A N 1
ATOM 1659 C CA . SER A 1 208 ? 18.347 4.306 -23.115 1.00 68.06 208 SER A CA 1
ATOM 1660 C C . SER A 1 208 ? 17.698 3.412 -22.056 1.00 68.06 208 SER A C 1
ATOM 1662 O O . SER A 1 208 ? 17.183 2.344 -22.390 1.00 68.06 208 SER A O 1
ATOM 1664 N N . VAL A 1 209 ? 17.658 3.855 -20.795 1.00 69.88 209 VAL A N 1
ATOM 1665 C CA . VAL A 1 209 ? 17.171 3.096 -19.632 1.00 69.88 209 VAL A CA 1
ATOM 1666 C C . VAL A 1 209 ? 15.918 3.725 -19.018 1.00 69.88 209 VAL A C 1
ATOM 1668 O O . VAL A 1 209 ? 15.166 3.071 -18.294 1.00 69.88 209 VAL A O 1
ATOM 1671 N N . ILE A 1 210 ? 15.645 4.980 -19.355 1.00 73.19 210 ILE A N 1
ATOM 1672 C CA . ILE A 1 210 ? 14.439 5.683 -18.944 1.00 73.19 210 ILE A CA 1
ATOM 1673 C C . ILE A 1 210 ? 13.210 5.099 -19.662 1.00 73.19 210 ILE A C 1
ATOM 1675 O O . ILE A 1 210 ? 13.236 4.778 -20.850 1.00 73.19 210 ILE A O 1
ATOM 1679 N N . ILE A 1 211 ? 12.116 4.945 -18.915 1.00 81.19 211 ILE A N 1
ATOM 1680 C CA . ILE A 1 211 ? 10.816 4.534 -19.448 1.00 81.19 211 ILE A CA 1
ATOM 1681 C C . ILE A 1 211 ? 10.072 5.796 -19.921 1.00 81.19 211 ILE A C 1
ATOM 1683 O O . ILE A 1 211 ? 9.828 6.671 -19.077 1.00 81.19 211 ILE A O 1
ATOM 1687 N N . PRO A 1 212 ? 9.714 5.922 -21.215 1.00 81.25 212 PRO A N 1
ATOM 1688 C CA . PRO A 1 212 ? 8.988 7.083 -21.731 1.00 81.25 212 PRO A CA 1
ATOM 1689 C C . PRO A 1 212 ? 7.621 7.211 -21.061 1.00 81.25 212 PRO A C 1
ATOM 1691 O O . PRO A 1 212 ? 6.905 6.224 -20.888 1.00 81.25 212 PRO A O 1
ATOM 1694 N N . ARG A 1 213 ? 7.241 8.427 -20.667 1.00 83.75 213 ARG A N 1
ATOM 1695 C CA . ARG A 1 213 ? 5.952 8.662 -19.997 1.00 83.75 213 ARG A CA 1
ATOM 1696 C C . ARG A 1 213 ? 4.791 8.509 -20.977 1.00 83.75 213 ARG A C 1
ATOM 1698 O O . ARG A 1 213 ? 3.727 8.013 -20.612 1.00 83.75 213 ARG A O 1
ATOM 1705 N N . GLU A 1 214 ? 5.028 8.917 -22.214 1.00 83.19 214 GLU A N 1
ATOM 1706 C CA . GLU A 1 214 ? 4.089 8.971 -23.331 1.00 83.19 214 GLU A CA 1
ATOM 1707 C C . GLU A 1 214 ? 3.508 7.587 -23.641 1.00 83.19 214 GLU A C 1
ATOM 1709 O O . GLU A 1 214 ? 2.343 7.467 -24.017 1.00 83.19 214 GLU A O 1
ATOM 1714 N N . ASP A 1 215 ? 4.279 6.528 -23.385 1.00 83.19 215 ASP A N 1
ATOM 1715 C CA . ASP A 1 215 ? 3.845 5.147 -23.578 1.00 83.19 215 ASP A CA 1
ATOM 1716 C C . ASP A 1 215 ? 2.703 4.706 -22.657 1.00 83.19 215 ASP A C 1
ATOM 1718 O O . ASP A 1 215 ? 2.016 3.728 -22.961 1.00 83.19 215 ASP A O 1
ATOM 1722 N N . PHE A 1 216 ? 2.477 5.426 -21.558 1.00 83.94 216 PHE A N 1
ATOM 1723 C CA . PHE A 1 216 ? 1.508 5.077 -20.518 1.00 83.94 216 PHE A CA 1
ATOM 1724 C C . PHE A 1 216 ? 0.415 6.130 -20.349 1.00 83.94 216 PHE A C 1
ATOM 1726 O O . PHE A 1 216 ? -0.470 5.976 -19.505 1.00 83.94 216 PHE A O 1
ATOM 1733 N N . THR A 1 217 ? 0.468 7.211 -21.123 1.00 83.19 217 THR A N 1
ATOM 1734 C CA . THR A 1 217 ? -0.561 8.250 -21.128 1.00 83.19 217 THR A CA 1
ATOM 1735 C C . THR A 1 217 ? -1.643 7.952 -22.160 1.00 83.19 217 THR A C 1
ATOM 1737 O O . THR A 1 217 ? -1.380 7.339 -23.188 1.00 83.19 217 THR A O 1
ATOM 1740 N N . ASN A 1 218 ? -2.872 8.394 -21.895 1.00 80.88 218 ASN A N 1
ATOM 1741 C CA . ASN A 1 218 ? -3.930 8.413 -22.906 1.00 80.88 218 ASN A CA 1
ATOM 1742 C C . ASN A 1 218 ? -3.707 9.533 -23.945 1.00 80.88 218 ASN A C 1
ATOM 1744 O O . ASN A 1 218 ? -2.797 10.348 -23.799 1.00 80.88 218 ASN A O 1
ATOM 1748 N N . ASP A 1 219 ? -4.605 9.643 -24.929 1.00 81.06 219 ASP A N 1
ATOM 1749 C CA . ASP A 1 219 ? -4.562 10.666 -25.993 1.00 81.06 219 ASP A CA 1
ATOM 1750 C C . ASP A 1 219 ? -4.575 12.121 -25.481 1.00 81.06 219 ASP A C 1
ATOM 1752 O O . ASP A 1 219 ? -4.261 13.052 -26.217 1.00 81.06 219 ASP A O 1
ATOM 1756 N N . GLN A 1 220 ? -4.927 12.343 -24.209 1.00 79.81 220 GLN A N 1
ATOM 1757 C CA . GLN A 1 220 ? -4.886 13.653 -23.549 1.00 79.81 220 GLN A CA 1
ATOM 1758 C C . GLN A 1 220 ? -3.585 13.888 -22.758 1.00 79.81 220 GLN A C 1
ATOM 1760 O O . GLN A 1 220 ? -3.507 14.835 -21.973 1.00 79.81 220 GLN A O 1
ATOM 1765 N N . GLY A 1 221 ? -2.593 13.002 -22.878 1.00 79.31 221 GLY A N 1
ATOM 1766 C CA . GLY A 1 221 ? -1.346 13.060 -22.112 1.00 79.31 221 GLY A CA 1
ATOM 1767 C C . GLY A 1 221 ? -1.526 12.782 -20.613 1.00 79.31 221 GLY A C 1
ATOM 1768 O O . GLY A 1 221 ? -0.654 13.117 -19.804 1.00 79.31 221 GLY A O 1
ATOM 1769 N N . LYS A 1 222 ? -2.662 12.195 -20.203 1.00 82.00 222 LYS A N 1
ATOM 1770 C CA . LYS A 1 222 ? -2.955 11.874 -18.800 1.00 82.00 222 LYS A CA 1
ATOM 1771 C C . LYS A 1 222 ? -2.643 10.419 -18.494 1.00 82.00 222 LYS A C 1
ATOM 1773 O O . LYS A 1 222 ? -3.048 9.508 -19.211 1.00 82.00 222 LYS A O 1
ATOM 1778 N N . LEU A 1 223 ? -1.958 10.218 -17.375 1.00 82.88 223 LEU A N 1
ATOM 1779 C CA . LEU A 1 223 ? -1.697 8.898 -16.822 1.00 82.88 223 LEU A CA 1
ATOM 1780 C C . LEU A 1 223 ? -2.998 8.323 -16.228 1.00 82.88 223 LEU A C 1
ATOM 1782 O O . LEU A 1 223 ? -3.747 9.076 -15.591 1.00 82.88 223 LEU A O 1
ATOM 1786 N N . PRO A 1 224 ? -3.279 7.017 -16.378 1.00 84.88 224 PRO A N 1
ATOM 1787 C CA . PRO A 1 224 ? -4.356 6.368 -15.645 1.00 84.88 224 PRO A CA 1
ATOM 1788 C C . PRO A 1 224 ? -4.201 6.593 -14.139 1.00 84.88 224 PRO A C 1
ATOM 1790 O O . PRO A 1 224 ? -3.119 6.414 -13.590 1.00 84.88 224 PRO A O 1
ATOM 1793 N N . SER A 1 225 ? -5.288 6.924 -13.441 1.00 82.88 225 SER A N 1
ATOM 1794 C CA . SER A 1 225 ? -5.254 7.215 -11.996 1.00 82.88 225 SER A CA 1
ATOM 1795 C C . SER A 1 225 ? -4.811 6.034 -11.124 1.00 82.88 225 SER A C 1
ATOM 1797 O O . SER A 1 225 ? -4.419 6.229 -9.979 1.00 82.88 225 SER A O 1
ATOM 1799 N N . LYS A 1 226 ? -4.881 4.812 -11.661 1.00 86.19 226 LYS A N 1
ATOM 1800 C CA . LYS A 1 226 ? -4.442 3.564 -11.021 1.00 86.19 226 LYS A CA 1
ATOM 1801 C C . LYS A 1 226 ? -3.001 3.166 -11.380 1.00 86.19 226 LYS A C 1
ATOM 1803 O O . LYS A 1 226 ? -2.560 2.088 -10.981 1.00 86.19 226 LYS A O 1
ATOM 1808 N N . LEU A 1 227 ? -2.299 3.981 -12.170 1.00 88.88 227 LEU A N 1
ATOM 1809 C CA . LEU A 1 227 ? -0.896 3.789 -12.522 1.00 88.88 227 LEU A CA 1
ATOM 1810 C C . LEU A 1 227 ? -0.055 4.754 -11.683 1.00 88.88 227 LEU A C 1
ATOM 1812 O O . LEU A 1 227 ? -0.220 5.968 -11.768 1.00 88.88 227 LEU A O 1
ATOM 1816 N N . LEU A 1 228 ? 0.819 4.198 -10.852 1.00 89.56 228 LEU A N 1
ATOM 1817 C CA . LEU A 1 228 ? 1.631 4.915 -9.878 1.00 89.56 228 LEU A CA 1
ATOM 1818 C C . LEU A 1 228 ? 3.097 4.884 -10.333 1.00 89.56 228 LEU A C 1
ATOM 1820 O O . LEU A 1 228 ? 3.733 3.831 -10.240 1.00 89.56 228 LEU A O 1
ATOM 1824 N N . PRO A 1 229 ? 3.645 5.995 -10.850 1.00 90.12 229 PRO A N 1
ATOM 1825 C CA . PRO A 1 229 ? 5.059 6.078 -11.176 1.00 90.12 229 PRO A CA 1
ATOM 1826 C C . PRO A 1 229 ? 5.891 6.195 -9.898 1.00 90.12 229 PRO A C 1
ATOM 1828 O O . PRO A 1 229 ? 5.577 6.986 -9.007 1.00 90.12 229 PRO A O 1
ATOM 1831 N N . LEU A 1 230 ? 6.943 5.387 -9.809 1.00 90.94 230 LEU A N 1
ATOM 1832 C CA . LEU A 1 230 ? 7.799 5.249 -8.639 1.00 90.94 230 LEU A CA 1
ATOM 1833 C C . LEU A 1 230 ? 9.271 5.292 -9.045 1.00 90.94 230 LEU A C 1
ATOM 1835 O O . LEU A 1 230 ? 9.756 4.381 -9.710 1.00 90.94 230 LEU A O 1
ATOM 1839 N N . CYS A 1 231 ? 9.991 6.303 -8.577 1.00 89.06 231 CYS A N 1
ATOM 1840 C CA . CYS A 1 231 ? 11.440 6.391 -8.668 1.00 89.06 231 CYS A CA 1
ATOM 1841 C C . CYS A 1 231 ? 12.093 5.778 -7.423 1.00 89.06 231 CYS A C 1
ATOM 1843 O O . CYS A 1 231 ? 11.699 6.076 -6.295 1.00 89.06 231 CYS A O 1
ATOM 1845 N N . PHE A 1 232 ? 13.110 4.937 -7.608 1.00 84.69 232 PHE A N 1
ATOM 1846 C CA . PHE A 1 232 ? 13.890 4.410 -6.481 1.00 84.69 232 PHE A CA 1
ATOM 1847 C C . PHE A 1 232 ? 14.830 5.484 -5.920 1.00 84.69 232 PHE A C 1
ATOM 1849 O O . PHE A 1 232 ? 15.000 5.583 -4.706 1.00 84.69 232 PHE A O 1
ATOM 1856 N N . GLY A 1 233 ? 15.403 6.300 -6.807 1.00 81.06 233 GLY A N 1
ATOM 1857 C CA . GLY A 1 233 ? 16.373 7.330 -6.463 1.00 81.06 233 GLY A CA 1
ATOM 1858 C C . GLY A 1 233 ? 15.789 8.559 -5.769 1.00 81.06 233 GLY A C 1
ATOM 1859 O O . GLY A 1 233 ? 14.573 8.766 -5.738 1.00 81.06 233 GLY A O 1
ATOM 1860 N N . THR A 1 234 ? 16.679 9.405 -5.249 1.00 76.12 234 THR A N 1
ATOM 1861 C CA . THR A 1 234 ? 16.361 10.735 -4.697 1.00 76.12 234 THR A CA 1
ATOM 1862 C C . THR A 1 234 ? 15.926 11.733 -5.770 1.00 76.12 234 THR A C 1
ATOM 1864 O O . THR A 1 234 ? 15.081 12.588 -5.512 1.00 76.12 234 THR A O 1
ATOM 1867 N N . GLU A 1 235 ? 16.460 11.604 -6.984 1.00 80.44 235 GLU A N 1
ATOM 1868 C CA . GLU A 1 235 ? 16.129 12.464 -8.116 1.00 80.44 235 GLU A CA 1
ATOM 1869 C C . GLU A 1 235 ? 15.087 11.796 -9.020 1.00 80.44 235 GLU A C 1
ATOM 1871 O O . GLU A 1 235 ? 15.258 10.670 -9.493 1.00 80.44 235 GLU A O 1
ATOM 1876 N N . ILE A 1 236 ? 13.974 12.493 -9.251 1.00 82.62 236 ILE A N 1
ATOM 1877 C CA . ILE A 1 236 ? 12.941 12.069 -10.201 1.00 82.62 236 ILE A CA 1
ATOM 1878 C C . ILE A 1 236 ? 13.348 12.576 -11.595 1.00 82.62 236 ILE A C 1
ATOM 1880 O O . ILE A 1 236 ? 13.675 13.756 -11.726 1.00 82.62 236 ILE A O 1
ATOM 1884 N N . PRO A 1 237 ? 13.297 11.748 -12.653 1.00 79.69 237 PRO A N 1
ATOM 1885 C CA . PRO A 1 237 ? 13.569 12.219 -14.009 1.00 79.69 237 PRO A CA 1
ATOM 1886 C C . PRO A 1 237 ? 12.587 13.315 -14.441 1.00 79.69 237 PRO A C 1
ATOM 1888 O O . PRO A 1 237 ? 11.382 13.216 -14.200 1.00 79.69 237 PRO A O 1
ATOM 1891 N N . SER A 1 238 ? 13.078 14.338 -15.141 1.00 80.25 238 SER A N 1
ATOM 1892 C CA . SER A 1 238 ? 12.307 15.554 -15.449 1.00 80.25 238 SER A CA 1
ATOM 1893 C C . SER A 1 238 ? 11.016 15.310 -16.239 1.00 80.25 238 SER A C 1
ATOM 1895 O O . SER A 1 238 ? 9.986 15.930 -15.974 1.00 80.25 238 SER A O 1
ATOM 1897 N N . GLN A 1 239 ? 11.027 14.337 -17.147 1.00 78.56 239 GLN A N 1
ATOM 1898 C CA . GLN A 1 239 ? 9.851 13.871 -17.892 1.00 78.56 239 GLN A CA 1
ATOM 1899 C C . GLN A 1 239 ? 8.706 13.337 -17.004 1.00 78.56 239 GLN A C 1
ATOM 1901 O O . GLN A 1 239 ? 7.551 13.291 -17.430 1.00 78.56 239 GLN A O 1
ATOM 1906 N N . TRP A 1 240 ? 9.001 12.968 -15.754 1.00 80.81 240 TRP A N 1
ATOM 1907 C CA . TRP A 1 240 ? 8.030 12.489 -14.771 1.00 80.81 240 TRP A CA 1
ATOM 1908 C C . TRP A 1 240 ? 7.580 13.572 -13.775 1.00 80.81 240 TRP A C 1
ATOM 1910 O O . TRP A 1 240 ? 6.642 13.331 -13.014 1.00 80.81 240 TRP A O 1
ATOM 1920 N N . PHE A 1 241 ? 8.131 14.796 -13.824 1.00 72.56 241 PHE A N 1
ATOM 1921 C CA . PHE A 1 241 ? 7.722 15.904 -12.941 1.00 72.56 241 PHE A CA 1
ATOM 1922 C C . PHE A 1 241 ? 6.238 16.280 -13.073 1.00 72.56 241 PHE A C 1
ATOM 1924 O O . PHE A 1 241 ? 5.607 16.671 -12.095 1.00 72.56 241 PHE A O 1
ATOM 1931 N N . GLY A 1 242 ? 5.650 16.123 -14.263 1.00 60.56 242 GLY A N 1
ATOM 1932 C CA . GLY A 1 242 ? 4.235 16.427 -14.509 1.00 60.56 242 GLY A CA 1
ATOM 1933 C C . GLY A 1 242 ? 3.247 15.347 -14.049 1.00 60.56 242 GLY A C 1
ATOM 1934 O O . GLY A 1 242 ? 2.038 15.574 -14.081 1.00 60.56 242 GLY A O 1
ATOM 1935 N N . GLY A 1 243 ? 3.718 14.163 -13.648 1.00 59.94 243 GLY A N 1
ATOM 1936 C CA . GLY A 1 243 ? 2.863 13.029 -13.309 1.00 59.94 243 GLY A CA 1
ATOM 1937 C C . GLY A 1 243 ? 3.181 12.489 -11.930 1.00 59.94 243 GLY A C 1
ATOM 1938 O O . GLY A 1 243 ? 3.900 11.510 -11.875 1.00 59.94 243 GLY A O 1
ATOM 1939 N N . LYS A 1 244 ? 2.663 13.127 -10.862 1.00 74.00 244 LYS A N 1
ATOM 1940 C CA . LYS A 1 244 ? 2.683 12.693 -9.440 1.00 74.00 244 LYS A CA 1
ATOM 1941 C C . LYS A 1 244 ? 3.569 11.461 -9.162 1.00 74.00 244 LYS A C 1
ATOM 1943 O O . LYS A 1 244 ? 3.060 10.385 -8.856 1.00 74.00 244 LYS A O 1
ATOM 1948 N N . CYS A 1 245 ? 4.881 11.618 -9.329 1.00 84.62 245 CYS A N 1
ATOM 1949 C CA . CYS A 1 245 ? 5.827 10.520 -9.2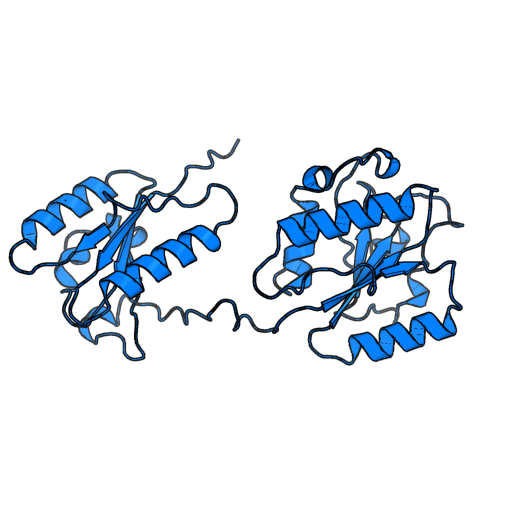07 1.00 84.62 245 CYS A CA 1
ATOM 1950 C C . CYS A 1 245 ? 6.263 10.402 -7.756 1.00 84.62 245 CYS A C 1
ATOM 1952 O O . CYS A 1 245 ? 6.653 11.390 -7.135 1.00 84.62 245 CYS A O 1
ATOM 1954 N N . TYR A 1 246 ? 6.197 9.188 -7.225 1.00 87.62 246 TYR A N 1
ATOM 1955 C CA . TYR A 1 246 ? 6.695 8.873 -5.896 1.00 87.62 246 TYR A CA 1
ATOM 1956 C C . TYR A 1 246 ? 8.204 8.640 -5.967 1.00 87.62 246 TYR A C 1
ATOM 1958 O O . TYR A 1 246 ? 8.716 8.196 -6.993 1.00 87.62 246 TYR A O 1
ATOM 1966 N N . SER A 1 247 ? 8.918 8.939 -4.886 1.00 87.94 247 SER A N 1
ATOM 1967 C CA . SER A 1 247 ? 10.345 8.645 -4.743 1.00 87.94 247 SER A CA 1
ATOM 1968 C C . SER A 1 247 ? 10.561 7.864 -3.452 1.00 87.94 247 SER A C 1
ATOM 1970 O O . SER A 1 247 ? 10.009 8.229 -2.412 1.00 87.94 247 SER A O 1
ATOM 1972 N N . LEU A 1 248 ? 11.352 6.790 -3.521 1.00 86.06 248 LEU A N 1
ATOM 1973 C CA . LEU A 1 248 ? 11.798 6.054 -2.335 1.00 86.06 248 LEU A CA 1
ATOM 1974 C C . LEU A 1 248 ? 12.948 6.771 -1.615 1.00 86.06 248 LEU A C 1
ATOM 1976 O O . LEU A 1 248 ? 13.175 6.508 -0.438 1.00 86.06 248 LEU A O 1
ATOM 1980 N N . GLY A 1 249 ? 13.634 7.700 -2.288 1.00 84.62 249 GLY A N 1
ATOM 1981 C CA . GLY A 1 249 ? 14.724 8.477 -1.705 1.00 84.62 249 GLY A CA 1
ATOM 1982 C C . GLY A 1 249 ? 16.014 7.684 -1.497 1.00 84.62 249 GLY A C 1
ATOM 1983 O O . GLY A 1 249 ? 16.821 8.067 -0.655 1.00 84.62 249 GLY A O 1
ATOM 1984 N N . VAL A 1 250 ? 16.224 6.589 -2.233 1.00 84.69 250 VAL A N 1
ATOM 1985 C CA . VAL A 1 250 ? 17.451 5.794 -2.120 1.00 84.69 250 VAL A CA 1
ATOM 1986 C C . VAL A 1 250 ? 18.579 6.486 -2.880 1.00 84.69 250 VAL A C 1
ATOM 1988 O O . VAL A 1 250 ? 18.491 6.665 -4.088 1.00 84.69 250 VAL A O 1
ATOM 1991 N N . GLU A 1 251 ? 19.673 6.843 -2.210 1.00 82.12 251 GLU A N 1
ATOM 1992 C CA . GLU A 1 251 ? 20.799 7.526 -2.868 1.00 82.12 251 GLU A CA 1
ATOM 1993 C C . GLU A 1 251 ? 21.451 6.676 -3.969 1.00 82.12 251 GLU A C 1
ATOM 1995 O O . GLU A 1 251 ? 21.755 7.180 -5.047 1.00 82.12 251 GLU A O 1
ATOM 2000 N N . ILE A 1 252 ? 21.670 5.381 -3.708 1.00 83.31 252 ILE A N 1
ATOM 2001 C CA . ILE A 1 252 ? 22.327 4.464 -4.650 1.00 83.31 252 ILE A CA 1
ATOM 2002 C C . ILE A 1 252 ? 21.556 3.135 -4.695 1.00 83.31 252 ILE A C 1
ATOM 2004 O O . ILE A 1 252 ? 21.888 2.214 -3.943 1.00 83.31 252 ILE A O 1
ATOM 2008 N N . PRO A 1 253 ? 20.539 3.000 -5.571 1.00 82.31 253 PRO A N 1
ATOM 2009 C CA . PRO A 1 253 ? 19.698 1.801 -5.647 1.00 82.31 253 PRO A CA 1
ATOM 2010 C C . PRO A 1 253 ? 20.477 0.493 -5.853 1.00 82.31 253 PRO A C 1
ATOM 2012 O O . PRO A 1 253 ? 20.146 -0.524 -5.249 1.00 82.31 253 PRO A O 1
ATOM 2015 N N . ASP A 1 254 ? 21.564 0.516 -6.631 1.00 83.25 254 ASP A N 1
ATOM 2016 C CA . ASP A 1 254 ? 22.384 -0.676 -6.898 1.00 83.25 254 ASP A CA 1
ATOM 2017 C C . ASP A 1 254 ? 23.164 -1.191 -5.678 1.00 83.25 254 ASP A C 1
ATOM 2019 O O . ASP A 1 254 ? 23.696 -2.303 -5.712 1.00 83.25 254 ASP A O 1
ATOM 2023 N N . LYS A 1 255 ? 23.241 -0.415 -4.589 1.00 85.75 255 LYS A N 1
ATOM 2024 C CA . LYS A 1 255 ? 23.889 -0.838 -3.339 1.00 85.75 255 LYS A CA 1
ATOM 2025 C C . LYS A 1 255 ? 22.943 -1.525 -2.364 1.00 85.75 255 LYS A C 1
ATOM 2027 O O . LYS A 1 255 ? 23.430 -2.038 -1.364 1.00 85.75 255 LYS A O 1
ATOM 2032 N N . ILE A 1 256 ? 21.645 -1.589 -2.658 1.00 86.31 256 ILE A N 1
ATOM 2033 C CA . ILE A 1 256 ? 20.674 -2.220 -1.763 1.00 86.31 256 ILE A CA 1
ATOM 2034 C C . ILE A 1 256 ? 21.013 -3.702 -1.575 1.00 86.31 256 ILE A C 1
ATOM 2036 O O . ILE A 1 256 ? 21.287 -4.421 -2.546 1.00 86.31 256 ILE A O 1
ATOM 2040 N N . GLN A 1 257 ? 21.000 -4.165 -0.324 1.00 87.00 257 GLN A N 1
ATOM 2041 C CA . GLN A 1 257 ? 21.281 -5.570 0.014 1.00 87.00 257 GLN A CA 1
ATOM 2042 C C . GLN A 1 257 ? 20.170 -6.264 0.804 1.00 87.00 257 GLN A C 1
ATOM 2044 O O . GLN A 1 257 ? 20.215 -7.481 0.975 1.00 87.00 257 GLN A O 1
ATOM 2049 N N . ARG A 1 258 ? 19.173 -5.525 1.296 1.00 84.38 258 ARG A N 1
ATOM 2050 C CA . ARG A 1 258 ? 18.091 -6.086 2.116 1.00 84.38 258 ARG A CA 1
ATOM 2051 C C . ARG A 1 258 ? 16.822 -5.233 2.062 1.00 84.38 258 ARG A C 1
ATOM 2053 O O . ARG A 1 258 ? 16.911 -4.040 1.782 1.00 84.38 258 ARG A O 1
ATOM 2060 N N . PRO A 1 259 ? 15.651 -5.811 2.382 1.00 79.94 259 PRO A N 1
ATOM 2061 C CA . PRO A 1 259 ? 14.363 -5.116 2.307 1.00 79.94 259 PRO A CA 1
ATOM 2062 C C . PRO A 1 259 ? 14.269 -3.850 3.168 1.00 79.94 259 PRO A C 1
ATOM 2064 O O . PRO A 1 259 ? 13.779 -2.826 2.705 1.00 79.94 259 PRO A O 1
ATOM 2067 N N . ASN A 1 260 ? 14.792 -3.889 4.396 1.00 79.69 260 ASN A N 1
ATOM 2068 C CA . ASN A 1 260 ? 14.679 -2.787 5.358 1.00 79.69 260 ASN A CA 1
ATOM 2069 C C . ASN A 1 260 ? 15.375 -1.492 4.899 1.00 79.69 260 ASN A C 1
ATOM 2071 O O . ASN A 1 260 ? 15.110 -0.425 5.437 1.00 79.69 260 ASN A O 1
ATOM 2075 N N . GLU A 1 261 ? 16.247 -1.551 3.888 1.00 80.75 261 GLU A N 1
ATOM 2076 C CA . GLU A 1 261 ? 16.884 -0.358 3.308 1.00 80.75 261 GLU A CA 1
ATOM 2077 C C . GLU A 1 261 ? 15.921 0.490 2.461 1.00 80.75 261 GLU A C 1
ATOM 2079 O O . GLU A 1 261 ? 16.265 1.603 2.074 1.00 80.75 261 GLU A O 1
ATOM 2084 N N . PHE A 1 262 ? 14.705 -0.005 2.206 1.00 81.69 262 PHE A N 1
ATOM 2085 C CA . PHE A 1 262 ? 13.610 0.775 1.631 1.00 81.69 262 PHE A CA 1
ATOM 2086 C C . PHE A 1 262 ? 12.734 1.473 2.680 1.00 81.69 262 PHE A C 1
ATOM 2088 O O . PHE A 1 262 ? 11.860 2.254 2.302 1.00 81.69 262 PHE A O 1
ATOM 2095 N N . GLU A 1 263 ? 12.908 1.188 3.975 1.00 79.12 263 GLU A N 1
ATOM 2096 C CA . GLU A 1 263 ? 12.076 1.776 5.028 1.00 79.12 263 GLU A CA 1
ATOM 2097 C C . GLU A 1 263 ? 12.261 3.295 5.108 1.00 79.12 263 GLU A C 1
ATOM 2099 O O . GLU A 1 263 ? 13.373 3.823 5.088 1.00 79.12 263 GLU A O 1
ATOM 2104 N N . GLY A 1 264 ? 11.146 4.015 5.230 1.00 78.44 264 GLY A N 1
ATOM 2105 C CA . GLY A 1 264 ? 11.140 5.462 5.387 1.00 78.44 264 GLY A CA 1
ATOM 2106 C C . GLY A 1 264 ? 9.976 6.136 4.671 1.00 78.44 264 GLY A C 1
ATOM 2107 O O . GLY A 1 264 ? 9.102 5.498 4.083 1.00 78.44 264 GLY A O 1
ATOM 2108 N N . LYS A 1 265 ? 10.000 7.474 4.677 1.00 80.06 265 LYS A N 1
ATOM 2109 C CA . LYS A 1 265 ? 8.894 8.318 4.189 1.00 80.06 265 LYS A CA 1
ATOM 2110 C C . LYS A 1 265 ? 8.491 8.042 2.739 1.00 80.06 265 LYS A C 1
ATOM 2112 O O . LYS A 1 265 ? 7.328 8.236 2.386 1.00 80.06 265 LYS A O 1
ATOM 2117 N N . GLY A 1 266 ? 9.440 7.633 1.896 1.00 82.50 266 GLY A N 1
ATOM 2118 C CA . GLY A 1 266 ? 9.176 7.296 0.498 1.00 82.50 266 GLY A CA 1
ATOM 2119 C C . GLY A 1 266 ? 8.285 6.059 0.360 1.00 82.50 266 GLY A C 1
ATOM 2120 O O . GLY A 1 266 ? 7.271 6.102 -0.340 1.00 82.50 266 GLY A O 1
ATOM 2121 N N . LEU A 1 267 ? 8.609 4.991 1.095 1.00 84.25 267 LEU A N 1
ATOM 2122 C CA . LEU A 1 267 ? 7.811 3.765 1.143 1.00 84.25 267 LEU A CA 1
ATOM 2123 C C . LEU A 1 267 ? 6.432 4.014 1.768 1.00 84.25 267 LEU A C 1
ATOM 2125 O O . LEU A 1 267 ? 5.428 3.570 1.212 1.00 84.25 267 LEU A O 1
ATOM 2129 N N . ASP A 1 268 ? 6.366 4.798 2.846 1.00 80.31 268 ASP A N 1
ATOM 2130 C CA . ASP A 1 268 ? 5.099 5.185 3.484 1.00 80.31 268 ASP A CA 1
ATOM 2131 C C . ASP A 1 268 ? 4.178 5.942 2.515 1.00 80.31 268 ASP A C 1
ATOM 2133 O O . ASP A 1 268 ? 2.976 5.674 2.430 1.00 80.31 268 ASP A O 1
ATOM 2137 N N . SER A 1 269 ? 4.748 6.869 1.737 1.00 83.75 269 SER A N 1
ATOM 2138 C CA . SER A 1 269 ? 4.011 7.657 0.742 1.00 83.75 269 SER A CA 1
ATOM 2139 C C . SER A 1 269 ? 3.475 6.784 -0.392 1.00 83.75 269 SER A C 1
ATOM 2141 O O . SER A 1 269 ? 2.334 6.955 -0.826 1.00 83.75 269 SER A O 1
ATOM 2143 N N . LEU A 1 270 ? 4.270 5.814 -0.853 1.00 85.94 270 LEU A N 1
ATOM 2144 C CA . LEU A 1 270 ? 3.827 4.839 -1.844 1.00 85.94 270 LEU A CA 1
ATOM 2145 C C . LEU A 1 270 ? 2.694 3.962 -1.296 1.00 85.94 270 LEU A C 1
ATOM 2147 O O . LEU A 1 270 ? 1.697 3.745 -1.982 1.00 85.94 270 LEU A O 1
ATOM 2151 N N . VAL A 1 271 ? 2.811 3.484 -0.058 1.00 81.94 271 VAL A N 1
ATOM 2152 C CA . VAL A 1 271 ? 1.760 2.695 0.598 1.00 81.94 271 VAL A CA 1
ATOM 2153 C C . VAL A 1 271 ? 0.461 3.496 0.707 1.00 81.94 271 VAL A C 1
ATOM 2155 O O . VAL A 1 271 ? -0.606 2.988 0.353 1.00 81.94 271 VAL A O 1
ATOM 2158 N N . ALA A 1 272 ? 0.534 4.764 1.112 1.00 78.00 272 ALA A N 1
ATOM 2159 C CA . ALA A 1 272 ? -0.625 5.653 1.134 1.00 78.00 272 ALA A CA 1
ATOM 2160 C C . ALA A 1 272 ? -1.271 5.791 -0.259 1.00 78.00 272 ALA A C 1
ATOM 2162 O O . ALA A 1 272 ? -2.497 5.747 -0.385 1.00 78.00 272 ALA A O 1
ATOM 2163 N N . ALA A 1 273 ? -0.463 5.879 -1.318 1.00 82.94 273 ALA A N 1
ATOM 2164 C CA . ALA A 1 273 ? -0.949 5.963 -2.691 1.00 82.94 273 ALA A CA 1
ATOM 2165 C C . ALA A 1 273 ? -1.652 4.681 -3.156 1.00 82.94 273 ALA A C 1
ATOM 2167 O O . ALA A 1 273 ? -2.738 4.750 -3.732 1.00 82.94 273 ALA A O 1
ATOM 2168 N N . ILE A 1 274 ? -1.082 3.511 -2.849 1.00 80.88 274 ILE A N 1
ATOM 2169 C CA . ILE A 1 274 ? -1.674 2.195 -3.144 1.00 80.88 274 ILE A CA 1
ATOM 2170 C C . ILE A 1 274 ? -3.067 2.072 -2.511 1.00 80.88 274 ILE A C 1
ATOM 2172 O O . ILE A 1 274 ? -4.015 1.591 -3.141 1.00 80.88 274 ILE A O 1
ATOM 2176 N N . LEU A 1 275 ? -3.206 2.552 -1.276 1.00 74.19 275 LEU A N 1
ATOM 2177 C CA . LEU A 1 275 ? -4.463 2.544 -0.532 1.00 74.19 275 LEU A CA 1
ATOM 2178 C C . LEU A 1 275 ? -5.447 3.640 -0.978 1.00 74.19 275 LEU A C 1
ATOM 2180 O O . LEU A 1 275 ? -6.603 3.618 -0.557 1.00 74.19 275 LEU A O 1
ATOM 2184 N N . GLY A 1 276 ? -5.019 4.581 -1.823 1.00 71.88 276 GLY A N 1
ATOM 2185 C CA . GLY A 1 276 ? -5.834 5.716 -2.258 1.00 71.88 276 GLY A CA 1
ATOM 2186 C C . GLY A 1 276 ? -6.079 6.754 -1.159 1.00 71.88 276 GLY A C 1
ATOM 2187 O O . GLY A 1 276 ? -7.135 7.383 -1.149 1.00 71.88 276 GLY A O 1
ATOM 2188 N N . VAL A 1 277 ? -5.137 6.899 -0.221 1.00 67.06 277 VAL A N 1
ATOM 2189 C CA . VAL A 1 277 ? -5.192 7.866 0.894 1.00 67.06 277 VAL A CA 1
ATOM 2190 C C . VAL A 1 277 ? -4.095 8.940 0.824 1.00 67.06 277 VAL A C 1
ATOM 2192 O O . VAL A 1 277 ? -3.968 9.722 1.764 1.00 67.06 277 VAL A O 1
ATOM 2195 N N . ALA A 1 278 ? -3.310 8.956 -0.261 1.00 56.81 278 ALA A N 1
ATOM 2196 C CA . ALA A 1 278 ? -2.289 9.968 -0.561 1.00 56.81 278 ALA A CA 1
ATOM 2197 C C . ALA A 1 278 ? -2.851 11.212 -1.265 1.00 56.81 278 ALA A C 1
ATOM 2199 O O . ALA A 1 278 ? -3.861 11.086 -1.998 1.00 56.81 278 ALA A O 1
#

Sequence (278 aa):
MANNTVKRVLILYNPKPEHTSDIIDHFCDALNAAKPYECVKVSPDDDIVEFSENEREAIKERFVKWLEFPNNIVVVCISSSIPREDFTKDQVQLRSKIFPVCFGNKIPSHWLPDVRAAKLTPISSRKGGTKHALFLYKSTSERSSEIMKYFYDALNQVNPPGCVAMSRKNAVNLLEHDNVLIKDRILKWLAVPNNIVILCISSSNDQSVIIPREDFTNDQGKLPSKLLPLCFGTEIPSQWFGGKCYSLGVEIPDKIQRPNEFEGKGLDSLVAAILGVA

Secondary structure (DSSP, 8-state):
------EEEEEEE---STTHHHHHHHHHHHHHHT--TTSEE--TTTSEEE--GGGHHHHHHHHHHHHTSTTEEEEEEE-TTS-THHHHSS-TTTGGGEEEEE-SS---GGGTTT--------GGGSSS-SBEEEEEE---STTHHHHHHHHHHHHHHH--TTBPPP-GGGEEETTSS-HHHHHHHHHHHHTSTTEEEEEEE-----TTTSPPSGGGS-TTSPPPTTEEEEEEESSPPGGGTTS--EEEEES-GGG--SGGGGTTHHHHHHHHHHTT--